Protein AF-A0A3P9LNC0-F1 (afdb_monomer_lite)

Sequence (227 aa):
KQESNKISTDDLIKLVTEYKRLDDCLTSSYVPIKPFEELSTRQPSVEVEEFVQDTIKFTQPYRVYKNQIYVYPKHLKYDSQKSFARNITVCVEFRSSDEEVAKPLKCIYGKPGGPVFTTAAFSTVLHHSQNPDFYDEVKIELPTQLHEKHHLLFSFYHITCDINAKTNAKRKEALETPVGYSWLPILKEGRMSSQEFNIPVSCNLPPGYLAIKESGNTKVSKNGVNI

pLDDT: mean 79.98, std 16.77, range [29.27, 98.19]

Radius of gyration: 26.29 Å; chains: 1; bounding box: 83×44×54 Å

Organism: Oryzias latipes (NCBI:txid8090)

Foldseek 3Di:
DDDPPDQDPVNVVVVVVVVVVDAQEAEQVRHHPDDHDPDDPDHHHYDDDDPQDPDPVRVDDPPDDWDKDKDFFFKWAAFPPPPPFFWKKKKKFKWQALAPPTAGDFFKQDDPPDDRTDGIDIFHTDGRHPMDGTGDIIMGTDDPDDDQSIKMKIWMWRADDDPPCVPPVPDPDPRTDTQWMWMGGQDDPNDGDDDKDWTATHRDSDRPNSPDDDPDDDDRRSTTIID

Structure (mmCIF, N/CA/C/O backbone):
data_AF-A0A3P9LNC0-F1
#
_entry.id   AF-A0A3P9LNC0-F1
#
loop_
_atom_site.group_PDB
_atom_site.id
_atom_site.type_symbol
_atom_site.label_atom_id
_atom_site.label_alt_id
_atom_site.label_comp_id
_atom_site.label_asym_id
_atom_site.label_entity_id
_atom_site.label_seq_id
_atom_site.pdbx_PDB_ins_code
_atom_site.Cartn_x
_atom_site.Cartn_y
_atom_site.Cartn_z
_atom_site.occupancy
_atom_site.B_iso_or_equiv
_atom_site.auth_seq_id
_atom_site.auth_comp_id
_atom_site.auth_asym_id
_atom_site.auth_atom_id
_atom_site.pdbx_PDB_model_num
ATOM 1 N N . LYS A 1 1 ? -29.881 -17.156 -6.027 1.00 35.00 1 LYS A N 1
ATOM 2 C CA . LYS A 1 1 ? -29.740 -15.681 -6.032 1.00 35.00 1 LYS A CA 1
ATOM 3 C C . LYS A 1 1 ? -30.477 -15.167 -4.809 1.00 35.00 1 LYS A C 1
ATOM 5 O O . LYS A 1 1 ? -31.694 -15.108 -4.844 1.00 35.00 1 LYS A O 1
ATOM 10 N N . GLN A 1 2 ? -29.764 -14.962 -3.707 1.00 36.44 2 GLN A N 1
ATOM 11 C CA . GLN A 1 2 ? -30.334 -14.422 -2.477 1.00 36.44 2 GLN A CA 1
ATOM 12 C C . GLN A 1 2 ? -29.941 -12.946 -2.476 1.00 36.44 2 GLN A C 1
ATOM 14 O O . GLN A 1 2 ? -28.768 -12.622 -2.299 1.00 36.44 2 GLN A O 1
ATOM 19 N N . GLU A 1 3 ? -30.879 -12.080 -2.849 1.00 36.66 3 GLU A N 1
ATOM 20 C CA . GLU A 1 3 ? -30.675 -10.635 -2.812 1.00 36.66 3 GLU A CA 1
ATOM 21 C C . GLU A 1 3 ? -30.546 -10.218 -1.349 1.00 36.66 3 GLU A C 1
ATOM 23 O O . GLU A 1 3 ? -31.458 -10.375 -0.539 1.00 36.66 3 GLU A O 1
ATOM 28 N N . SER A 1 4 ? -29.357 -9.749 -0.990 1.00 44.81 4 SER A N 1
ATOM 29 C CA . SER A 1 4 ? -29.098 -9.1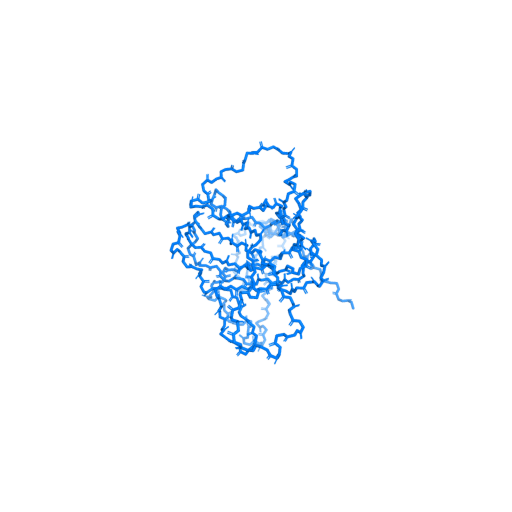32 0.297 1.00 44.81 4 SER A CA 1
ATOM 30 C C . SER A 1 4 ? -29.813 -7.785 0.332 1.00 44.81 4 SER A C 1
ATOM 32 O O . SER A 1 4 ? -29.284 -6.799 -0.183 1.00 44.81 4 SER A O 1
ATOM 34 N N . ASN A 1 5 ? -30.999 -7.752 0.940 1.00 52.62 5 ASN A N 1
ATOM 35 C CA . ASN A 1 5 ? -31.682 -6.524 1.343 1.00 52.62 5 ASN A CA 1
ATOM 36 C C . ASN A 1 5 ? -30.827 -5.803 2.396 1.00 52.62 5 ASN A C 1
ATOM 38 O O . ASN A 1 5 ? -31.021 -5.960 3.600 1.00 52.62 5 ASN A O 1
ATOM 42 N N . LYS A 1 6 ? -29.819 -5.050 1.947 1.00 59.78 6 LYS A N 1
ATOM 43 C CA . LYS A 1 6 ? -29.092 -4.110 2.798 1.00 59.78 6 LYS A CA 1
ATOM 44 C C . LYS A 1 6 ? -29.970 -2.877 2.962 1.00 59.78 6 LYS A C 1
ATOM 46 O O . LYS A 1 6 ? -30.167 -2.132 2.008 1.00 59.78 6 LYS A O 1
ATOM 51 N N . ILE A 1 7 ? -30.503 -2.699 4.164 1.00 71.44 7 ILE A N 1
ATOM 52 C CA . ILE A 1 7 ? -31.227 -1.490 4.549 1.00 71.44 7 ILE A CA 1
ATOM 53 C C . ILE A 1 7 ? -30.274 -0.285 4.443 1.00 71.44 7 ILE A C 1
ATOM 55 O O . ILE A 1 7 ? -29.111 -0.377 4.852 1.00 71.44 7 ILE A O 1
ATOM 59 N N . SER A 1 8 ? -30.720 0.815 3.830 1.00 81.62 8 SER A N 1
ATOM 60 C CA . SER A 1 8 ? -29.886 2.012 3.668 1.00 81.62 8 SER A CA 1
ATOM 61 C C . SER A 1 8 ? -29.636 2.681 5.024 1.00 81.62 8 SER A C 1
ATOM 63 O O . SER A 1 8 ? -30.447 2.574 5.944 1.00 81.62 8 SER A O 1
ATOM 65 N N . THR A 1 9 ? -28.532 3.420 5.160 1.00 76.88 9 THR A N 1
ATOM 66 C CA . THR A 1 9 ? -28.261 4.240 6.353 1.00 76.88 9 THR A CA 1
ATOM 67 C C . THR A 1 9 ? -29.378 5.255 6.603 1.00 76.88 9 THR A C 1
ATOM 69 O O . THR A 1 9 ? -29.746 5.485 7.752 1.00 76.88 9 THR A O 1
ATOM 72 N N . ASP A 1 10 ? -29.980 5.794 5.544 1.00 75.19 10 ASP A N 1
ATOM 73 C CA . ASP A 1 10 ? -31.123 6.704 5.658 1.00 75.19 10 ASP A CA 1
ATOM 74 C C . ASP A 1 10 ? -32.379 5.996 6.177 1.00 75.19 10 ASP A C 1
ATOM 76 O O . ASP A 1 10 ? -33.133 6.565 6.968 1.00 75.19 10 ASP A O 1
ATOM 80 N N . ASP A 1 11 ? -32.583 4.738 5.785 1.00 74.00 11 ASP A N 1
ATOM 81 C CA . ASP A 1 11 ? -33.698 3.923 6.268 1.00 74.00 11 ASP A CA 1
ATOM 82 C C . ASP A 1 11 ? -33.492 3.539 7.737 1.00 74.00 11 ASP A C 1
ATOM 84 O O . ASP A 1 11 ? -34.434 3.596 8.521 1.00 74.00 11 ASP A O 1
ATOM 88 N N . LEU A 1 12 ? -32.252 3.252 8.149 1.00 68.75 12 LEU A N 1
ATOM 89 C CA . LEU A 1 12 ? -31.892 3.047 9.557 1.00 68.75 12 LEU A CA 1
ATOM 90 C C . LEU A 1 12 ? -32.141 4.303 10.396 1.00 68.75 12 LEU A C 1
ATOM 92 O O . LEU A 1 12 ? -32.715 4.214 11.478 1.00 68.75 12 LEU A O 1
ATOM 96 N N . ILE A 1 13 ? -31.752 5.483 9.907 1.00 72.81 13 ILE A N 1
ATOM 97 C CA . ILE A 1 13 ? -31.984 6.750 10.613 1.00 72.81 13 ILE A CA 1
ATOM 98 C C . ILE A 1 13 ? -33.484 7.032 10.734 1.00 72.81 13 ILE A C 1
ATOM 100 O O . ILE A 1 13 ? -33.940 7.446 11.804 1.00 72.81 13 ILE A O 1
ATOM 104 N N . LYS A 1 14 ? -34.268 6.773 9.679 1.00 69.50 14 LYS A N 1
ATOM 105 C CA . LYS A 1 14 ? -35.732 6.883 9.723 1.00 69.50 14 LYS A CA 1
ATOM 106 C C . LYS A 1 14 ? -36.332 5.923 10.743 1.00 69.50 14 LYS A C 1
ATOM 108 O O . LYS A 1 14 ? -37.092 6.375 11.592 1.00 69.50 14 LYS A O 1
ATOM 113 N N . LEU A 1 15 ? -35.921 4.658 10.728 1.00 67.75 15 LEU A N 1
ATOM 114 C CA . LEU A 1 15 ? -36.426 3.624 11.630 1.00 67.75 15 LEU A CA 1
ATOM 115 C C . LEU A 1 15 ? -36.086 3.931 13.099 1.00 67.75 15 LEU A C 1
ATOM 117 O O . LEU A 1 15 ? -36.939 3.812 13.970 1.00 67.75 15 LEU A O 1
ATOM 121 N N . VAL A 1 16 ? -34.883 4.443 13.379 1.00 65.25 16 VAL A N 1
ATOM 122 C CA . VAL A 1 16 ? -34.484 4.907 14.723 1.00 65.25 16 VAL A CA 1
ATOM 123 C C . VAL A 1 16 ? -35.263 6.157 15.150 1.00 65.25 16 VAL A C 1
ATOM 125 O O . VAL A 1 16 ? -35.592 6.322 16.326 1.00 65.25 16 VAL A O 1
ATOM 128 N N . THR A 1 17 ? -35.568 7.055 14.213 1.00 63.88 17 THR A N 1
ATOM 129 C CA . THR A 1 17 ? -36.356 8.265 14.493 1.00 63.88 17 THR A CA 1
ATOM 130 C C . THR A 1 17 ? -37.826 7.925 14.751 1.00 63.88 17 THR A C 1
ATOM 132 O O . THR A 1 17 ? -38.451 8.538 15.615 1.00 63.88 17 THR A O 1
ATOM 135 N N . GLU A 1 18 ? -38.366 6.933 14.047 1.00 62.31 18 GLU A N 1
ATOM 136 C CA . GLU A 1 18 ? -39.718 6.406 14.233 1.00 62.31 18 GLU A CA 1
ATOM 137 C C . GLU A 1 18 ? -39.837 5.624 15.548 1.00 62.31 18 GLU A C 1
ATOM 139 O O . GLU A 1 18 ? -40.761 5.874 16.316 1.00 62.31 18 GLU A O 1
ATOM 144 N N . TYR A 1 19 ? -38.831 4.814 15.899 1.00 59.91 19 TYR A N 1
ATOM 145 C CA . TYR A 1 19 ? -38.744 4.130 17.196 1.00 59.91 19 TYR A CA 1
ATOM 146 C C . TYR A 1 19 ? -38.800 5.107 18.382 1.00 59.91 19 TYR A C 1
ATOM 148 O O . TYR A 1 19 ? -39.479 4.868 19.376 1.00 59.91 19 TYR A O 1
ATOM 156 N N . LYS A 1 20 ? -38.141 6.270 18.271 1.00 57.78 20 LYS A N 1
ATOM 157 C CA . LYS A 1 20 ? -38.178 7.311 19.317 1.00 57.78 20 LYS A CA 1
ATOM 158 C C . LYS A 1 20 ? -39.536 8.013 19.462 1.00 57.78 20 LYS A C 1
ATOM 160 O O . LYS A 1 20 ? -39.758 8.659 20.493 1.00 57.78 20 LYS A O 1
ATOM 165 N N . ARG A 1 21 ? -40.408 7.910 18.452 1.00 59.44 21 ARG A N 1
ATOM 166 C CA . ARG A 1 21 ? -41.751 8.514 18.398 1.00 59.44 21 ARG A CA 1
ATOM 167 C C . ARG A 1 21 ? -42.872 7.579 18.847 1.00 59.44 21 ARG A C 1
ATOM 169 O O . ARG A 1 21 ? -44.022 8.000 18.830 1.00 59.44 21 ARG A O 1
ATOM 176 N N . LEU A 1 22 ? -42.565 6.340 19.221 1.00 65.44 22 LEU A N 1
ATOM 177 C CA . LEU A 1 22 ? -43.573 5.456 19.785 1.00 65.44 22 LEU A CA 1
ATOM 178 C C . LEU A 1 22 ? -43.853 5.868 21.236 1.00 65.44 22 LEU A C 1
ATOM 180 O O . LEU A 1 22 ? -42.944 5.939 22.072 1.00 65.44 22 LEU A O 1
ATOM 184 N N . ASP A 1 23 ? -45.118 6.167 21.499 1.00 72.31 23 ASP A N 1
ATOM 185 C CA . ASP A 1 23 ? -45.665 6.355 22.837 1.00 72.31 23 ASP A CA 1
ATOM 186 C C . ASP A 1 23 ? -46.257 5.024 23.322 1.00 72.31 23 ASP A C 1
ATOM 188 O O . ASP A 1 23 ? -46.463 4.096 22.535 1.00 72.31 23 ASP A O 1
ATOM 192 N N . ASP A 1 24 ? -46.474 4.896 24.628 1.00 80.06 24 ASP A N 1
ATOM 193 C CA . ASP A 1 24 ? -47.048 3.694 25.240 1.00 80.06 24 ASP A CA 1
ATOM 194 C C . ASP A 1 24 ? -46.264 2.384 24.982 1.00 80.06 24 ASP A C 1
ATOM 196 O O . ASP A 1 24 ? -46.845 1.328 24.737 1.00 80.06 24 ASP A O 1
ATOM 200 N N . CYS A 1 25 ? -44.926 2.428 25.031 1.00 82.94 25 CYS A N 1
ATOM 201 C CA . CYS A 1 25 ? -44.067 1.251 24.830 1.00 82.94 25 CYS A CA 1
ATOM 202 C C . CYS A 1 25 ? -43.546 0.627 26.132 1.00 82.94 25 CYS A C 1
ATOM 204 O O . CYS A 1 25 ? -43.095 1.330 27.043 1.00 82.94 25 CYS A O 1
ATOM 206 N N . LEU A 1 26 ? -43.541 -0.704 26.174 1.00 86.12 26 LEU A N 1
ATOM 207 C CA . LEU A 1 26 ? -43.002 -1.537 27.249 1.00 86.12 26 LEU A CA 1
ATOM 208 C C . LEU A 1 26 ? -41.773 -2.308 26.754 1.00 86.12 26 LEU A C 1
ATOM 210 O O . LEU A 1 26 ? -41.767 -2.780 25.620 1.00 86.12 26 LEU A O 1
ATOM 214 N N . THR A 1 27 ? -40.768 -2.492 27.609 1.00 81.81 27 THR A N 1
ATOM 215 C CA . THR A 1 27 ? -39.675 -3.449 27.360 1.00 81.81 27 THR A CA 1
ATOM 216 C C . THR A 1 27 ? -40.187 -4.895 27.404 1.00 81.81 27 THR A C 1
ATOM 218 O O . THR A 1 27 ? -41.293 -5.151 27.891 1.00 81.81 27 THR A O 1
ATOM 221 N N . SER A 1 28 ? -39.363 -5.868 26.997 1.00 82.56 28 SER A N 1
ATOM 222 C CA . SER A 1 28 ? -39.661 -7.308 27.149 1.00 82.56 28 SER A CA 1
ATOM 223 C C . SER A 1 28 ? -39.905 -7.736 28.605 1.00 82.56 28 SER A C 1
ATOM 225 O O . SER A 1 28 ? -40.563 -8.739 28.871 1.00 82.56 28 SER A O 1
ATOM 227 N N . SER A 1 29 ? -39.424 -6.942 29.567 1.00 82.50 29 SER A N 1
ATOM 228 C CA . SER A 1 29 ? -39.671 -7.108 31.005 1.00 82.50 29 SER A CA 1
ATOM 229 C C . SER A 1 29 ? -40.925 -6.376 31.507 1.00 82.50 29 SER A C 1
ATOM 231 O O . SER A 1 29 ? -41.101 -6.231 32.715 1.00 82.50 29 SER A O 1
ATOM 233 N N . TYR A 1 30 ? -41.781 -5.886 30.604 1.00 83.94 30 TYR A N 1
ATOM 234 C CA . TYR A 1 30 ? -42.983 -5.096 30.900 1.00 83.94 30 TYR A CA 1
ATOM 235 C C . TYR A 1 30 ? -42.713 -3.794 31.671 1.00 83.94 30 TYR A C 1
ATOM 237 O O . TYR A 1 30 ? -43.569 -3.309 32.412 1.00 83.94 30 TYR A O 1
ATOM 245 N N . VAL A 1 31 ? -41.531 -3.198 31.490 1.00 83.50 31 VAL A N 1
ATOM 246 C CA . VAL A 1 31 ? -41.188 -1.903 32.093 1.00 83.50 31 VAL A CA 1
ATOM 247 C C . VAL A 1 31 ? -41.473 -0.785 31.086 1.00 83.50 31 VAL A C 1
ATOM 249 O O . VAL A 1 31 ? -41.002 -0.881 29.952 1.00 83.50 31 VAL A O 1
ATOM 252 N N . PRO A 1 32 ? -42.199 0.285 31.457 1.00 80.38 32 PRO A N 1
ATOM 253 C CA . PRO A 1 32 ? -42.431 1.421 30.566 1.00 80.38 32 PRO A CA 1
ATOM 254 C C . PRO A 1 32 ? -41.125 2.089 30.130 1.00 80.38 32 PRO A C 1
ATOM 256 O O . PRO A 1 32 ? -40.308 2.474 30.966 1.00 80.38 32 PRO A O 1
ATOM 259 N N . ILE A 1 33 ? -40.943 2.258 28.817 1.00 77.31 33 ILE A N 1
ATOM 260 C CA . ILE A 1 33 ? -39.780 2.965 28.250 1.00 77.31 33 ILE A CA 1
ATOM 261 C C . ILE A 1 33 ? -39.875 4.473 28.539 1.00 77.31 33 ILE A C 1
ATOM 263 O O . ILE A 1 33 ? -38.863 5.143 28.752 1.00 77.31 33 ILE A O 1
ATOM 267 N N . LYS A 1 34 ? -41.099 5.007 28.580 1.00 80.12 34 LYS A N 1
ATOM 268 C CA . LYS A 1 34 ? -41.433 6.356 29.048 1.00 80.12 34 LYS A CA 1
ATOM 269 C C . LYS A 1 34 ? -42.668 6.264 29.955 1.00 80.12 34 LYS A C 1
ATOM 271 O O . LYS A 1 34 ? -43.477 5.358 29.749 1.00 80.12 34 LYS A O 1
ATOM 276 N N . PRO A 1 35 ? -42.837 7.171 30.933 1.00 79.25 35 PRO A N 1
ATOM 277 C CA . PRO A 1 35 ? -44.085 7.269 31.687 1.00 79.25 35 PRO A CA 1
ATOM 278 C C . PRO A 1 35 ? -45.274 7.454 30.736 1.00 79.25 35 PRO A C 1
ATOM 280 O O . PRO A 1 35 ? -45.189 8.267 29.817 1.00 79.25 35 PRO A O 1
ATOM 283 N N . PHE A 1 36 ? -46.354 6.699 30.944 1.00 76.62 36 PHE A N 1
ATOM 284 C CA . PHE A 1 36 ? -47.574 6.839 30.149 1.00 76.62 36 PHE A CA 1
ATOM 285 C C . PHE A 1 36 ? -48.325 8.108 30.541 1.00 76.62 36 PHE A C 1
ATOM 287 O O . PHE A 1 36 ? -48.380 8.465 31.720 1.00 76.62 36 PHE A O 1
ATOM 294 N N . GLU A 1 37 ? -48.920 8.779 29.560 1.00 74.75 37 GLU A N 1
ATOM 295 C CA . GLU A 1 37 ? -49.875 9.846 29.845 1.00 74.75 37 GLU A CA 1
ATOM 296 C C . GLU A 1 37 ? -51.178 9.216 30.362 1.00 74.75 37 GLU A C 1
ATOM 298 O O . GLU A 1 37 ? -51.652 8.222 29.814 1.00 74.75 37 GLU A O 1
ATOM 303 N N . GLU A 1 38 ? -51.777 9.788 31.414 1.00 63.19 38 GLU A N 1
ATOM 304 C CA . GLU A 1 38 ? -52.939 9.230 32.143 1.00 63.19 38 GLU A CA 1
ATOM 305 C C . GLU A 1 38 ? -54.195 8.977 31.276 1.00 63.19 38 GLU A C 1
ATOM 307 O O . GLU A 1 38 ? -55.165 8.385 31.747 1.00 63.19 38 GLU A O 1
ATOM 312 N N . LEU A 1 39 ? -54.192 9.411 30.011 1.00 59.50 39 LEU A N 1
ATOM 313 C CA . LEU A 1 39 ? -55.318 9.359 29.075 1.00 59.50 39 LEU A CA 1
ATOM 314 C C . LEU A 1 39 ? -55.017 8.577 27.784 1.00 59.50 39 LEU A C 1
ATOM 316 O O . LEU A 1 39 ? -55.685 8.797 26.767 1.00 59.50 39 LEU A O 1
ATOM 320 N N . SER A 1 40 ? -54.040 7.664 27.776 1.00 60.47 40 SER A N 1
ATOM 321 C CA . SER A 1 40 ? -53.811 6.848 26.582 1.00 60.47 40 SER A CA 1
ATOM 322 C C . SER A 1 40 ? -54.985 5.890 26.324 1.00 60.47 40 SER A C 1
ATOM 324 O O . SER A 1 40 ? -55.336 5.016 27.110 1.00 60.47 40 SER A O 1
ATOM 326 N N . THR A 1 41 ? -55.649 6.077 25.180 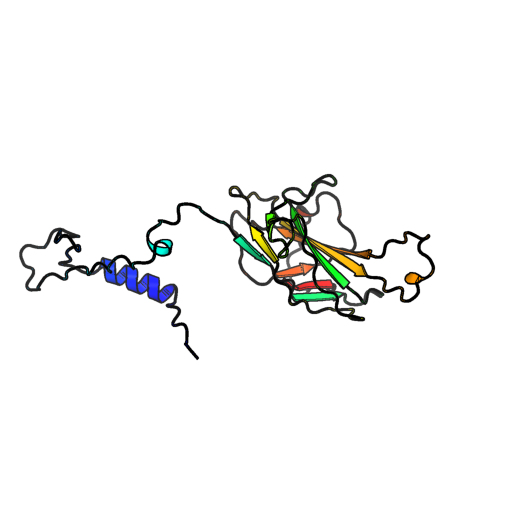1.00 62.06 41 THR A N 1
ATOM 327 C CA . THR A 1 41 ? -56.753 5.220 24.696 1.00 62.06 41 THR A CA 1
ATOM 328 C C . THR A 1 41 ? -56.250 3.997 23.923 1.00 62.06 41 THR A C 1
ATOM 330 O O . THR A 1 41 ? -57.045 3.221 23.389 1.00 62.06 41 THR A O 1
ATOM 333 N N . ARG A 1 42 ? -54.926 3.831 23.821 1.00 68.56 42 ARG A N 1
ATOM 334 C CA . ARG A 1 42 ? -54.256 2.817 23.003 1.00 68.56 42 ARG A CA 1
ATOM 335 C C . ARG A 1 42 ? -53.673 1.721 23.889 1.00 68.56 42 ARG A C 1
ATOM 337 O O . ARG A 1 42 ? -53.190 1.989 24.981 1.00 68.56 42 ARG A O 1
ATOM 344 N N . GLN A 1 43 ? -53.719 0.477 23.412 1.00 75.94 43 GLN A N 1
ATOM 345 C CA . GLN A 1 43 ? -53.028 -0.620 24.089 1.00 75.94 43 GLN A CA 1
ATOM 346 C C . GLN A 1 43 ? -51.510 -0.440 23.944 1.00 75.94 43 GLN A C 1
ATOM 348 O O . GLN A 1 43 ? -51.059 -0.098 22.845 1.00 75.94 43 GLN A O 1
ATOM 353 N N . PRO A 1 44 ? -50.731 -0.671 25.015 1.00 78.69 44 PRO A N 1
ATOM 354 C CA . PRO A 1 44 ? -49.294 -0.483 24.967 1.00 78.69 44 PRO A CA 1
ATOM 355 C C . PRO A 1 44 ? -48.641 -1.493 24.024 1.00 78.69 44 PRO A C 1
ATOM 357 O O . PRO A 1 44 ? -49.022 -2.665 23.972 1.00 78.69 44 PRO A O 1
ATOM 360 N N . SER A 1 45 ? -47.634 -1.036 23.287 1.00 83.38 45 SER A N 1
ATOM 361 C CA . SER A 1 45 ? -46.817 -1.901 22.437 1.00 83.38 45 SER A CA 1
ATOM 362 C C . SER A 1 45 ? -45.708 -2.530 23.275 1.00 83.38 45 SER A C 1
ATOM 364 O O . SER A 1 45 ? -44.968 -1.824 23.956 1.00 83.38 45 SER A O 1
ATOM 366 N N . VAL A 1 46 ? -45.594 -3.857 23.246 1.00 83.38 46 VAL A N 1
ATOM 367 C CA . VAL A 1 46 ? -44.540 -4.585 23.967 1.00 83.38 46 VAL A CA 1
ATOM 368 C C . VAL A 1 46 ? -43.397 -4.876 23.008 1.00 83.38 46 VAL A C 1
ATOM 370 O O . VAL A 1 46 ? -43.606 -5.460 21.944 1.00 83.38 46 VAL A O 1
ATOM 373 N N . GLU A 1 47 ? -42.193 -4.466 23.388 1.00 81.38 47 GLU A N 1
ATOM 374 C CA . GLU A 1 47 ? -40.966 -4.833 22.699 1.00 81.38 47 GLU A CA 1
ATOM 375 C C . GLU A 1 47 ? -40.807 -6.358 22.705 1.00 81.38 47 GLU A C 1
ATOM 377 O O . GLU A 1 47 ? -40.844 -7.008 23.753 1.00 81.38 47 GLU A O 1
ATOM 382 N N . VAL A 1 48 ? -40.634 -6.934 21.517 1.00 80.50 48 VAL A N 1
ATOM 383 C CA . VAL A 1 48 ? -40.342 -8.358 21.356 1.00 80.50 48 VAL A CA 1
ATOM 384 C C . VAL A 1 48 ? -38.829 -8.526 21.368 1.00 80.50 48 VAL A C 1
ATOM 386 O O . VAL A 1 48 ? -38.147 -8.093 20.442 1.00 80.50 48 VAL A O 1
ATOM 389 N N . GLU A 1 49 ? -38.309 -9.163 22.412 1.00 75.81 49 GLU A N 1
ATOM 390 C CA . GLU A 1 49 ? -36.903 -9.556 22.475 1.00 75.81 49 GLU A CA 1
ATOM 391 C C . GLU A 1 49 ? -36.685 -10.813 21.626 1.00 75.81 49 GLU A C 1
ATOM 393 O O . GLU A 1 49 ? -37.392 -11.814 21.770 1.00 75.81 49 GLU A O 1
ATOM 398 N N . GLU A 1 50 ? -35.726 -10.759 20.702 1.00 70.50 50 GLU A N 1
ATOM 399 C CA . GLU A 1 50 ? -35.354 -11.922 19.901 1.00 70.50 50 GLU A CA 1
ATOM 400 C C . GLU A 1 50 ? -34.646 -12.944 20.801 1.00 70.50 50 GLU A C 1
ATOM 402 O O . GLU A 1 50 ? -33.721 -12.601 21.541 1.00 70.50 50 GLU A O 1
ATOM 407 N N . PHE A 1 51 ? -35.071 -14.210 20.750 1.00 66.94 51 PHE A N 1
ATOM 408 C CA . PHE A 1 51 ? -34.404 -15.271 21.501 1.00 66.94 51 PHE A CA 1
ATOM 409 C C . PHE A 1 51 ? -32.923 -15.337 21.124 1.00 66.94 51 PHE A C 1
ATOM 411 O O . PHE A 1 51 ? -32.555 -15.275 19.949 1.00 66.94 51 PHE A O 1
ATOM 418 N N . VAL A 1 52 ? -32.072 -15.517 22.133 1.00 60.19 52 VAL A N 1
ATOM 419 C CA . VAL A 1 52 ? -30.641 -15.724 21.932 1.00 60.19 52 VAL A CA 1
ATOM 420 C C . VAL A 1 52 ? -30.454 -16.939 21.019 1.00 60.19 52 VAL A C 1
ATOM 422 O O . VAL A 1 52 ? -30.774 -18.060 21.402 1.00 60.19 52 VAL A O 1
ATOM 425 N N . GLN A 1 53 ? -29.961 -16.720 19.797 1.00 63.25 53 GLN A N 1
ATOM 426 C CA . GLN A 1 53 ? -29.693 -17.807 18.856 1.00 63.25 53 GLN A CA 1
ATOM 427 C C . GLN A 1 53 ? -28.692 -18.791 19.489 1.00 63.25 53 GLN A C 1
ATOM 429 O O . GLN A 1 53 ? -27.624 -18.371 19.937 1.00 63.25 53 GLN A O 1
ATOM 434 N N . ASP A 1 54 ? -28.994 -20.096 19.467 1.00 58.78 54 ASP A N 1
ATOM 435 C CA . ASP A 1 54 ? -28.254 -21.184 20.153 1.00 58.78 54 ASP A CA 1
ATOM 436 C C . ASP A 1 54 ? -26.774 -21.351 19.744 1.00 58.78 54 ASP A C 1
ATOM 438 O O . ASP A 1 54 ? -26.074 -22.259 20.200 1.00 58.78 54 ASP A O 1
ATOM 442 N N . THR A 1 55 ? -26.245 -20.495 18.868 1.00 61.06 55 THR A N 1
ATOM 443 C CA . THR A 1 55 ? -24.842 -20.568 18.467 1.00 61.06 55 THR A CA 1
ATOM 444 C C . THR A 1 55 ? -23.979 -19.642 19.319 1.00 61.06 55 THR A C 1
ATOM 446 O O . THR A 1 55 ? -24.069 -18.423 19.213 1.00 61.06 55 THR A O 1
ATOM 449 N N . ILE A 1 56 ? -23.034 -20.226 20.064 1.00 58.44 56 ILE A N 1
ATOM 450 C CA . ILE A 1 56 ? -22.064 -19.545 20.953 1.00 58.44 56 ILE A CA 1
ATOM 451 C C . ILE A 1 56 ? -21.346 -18.349 20.283 1.00 58.44 56 ILE A C 1
ATOM 453 O O . ILE A 1 56 ? -20.966 -17.383 20.940 1.00 58.44 56 ILE A O 1
ATOM 457 N N . LYS A 1 57 ? -21.180 -18.378 18.954 1.00 58.41 57 LYS A N 1
ATOM 458 C CA . LYS A 1 57 ? -20.565 -17.291 18.170 1.00 58.41 57 LYS A CA 1
ATOM 459 C C . LYS A 1 57 ? -21.362 -15.976 18.172 1.00 58.41 57 LYS A C 1
ATOM 461 O O . LYS A 1 57 ? -20.781 -14.938 17.881 1.00 58.41 57 LYS A O 1
ATOM 466 N N . PHE A 1 58 ? -22.657 -16.022 18.482 1.00 54.62 58 PHE A N 1
ATOM 467 C CA . PHE A 1 58 ? -23.545 -14.857 18.543 1.00 54.62 58 PHE A CA 1
ATOM 468 C C . PHE A 1 58 ? -23.862 -14.416 19.980 1.00 54.62 58 PHE A C 1
ATOM 470 O O . PHE A 1 58 ? -24.439 -13.354 20.174 1.00 54.62 58 PHE A O 1
ATOM 477 N N . THR A 1 59 ? -23.455 -15.196 20.989 1.00 56.22 59 THR A N 1
ATOM 478 C CA . THR A 1 59 ? -23.719 -14.915 22.413 1.00 56.22 59 THR A CA 1
ATOM 479 C C . THR A 1 59 ? -22.549 -14.244 23.131 1.00 56.22 59 THR A C 1
ATOM 481 O O . THR A 1 59 ? -22.663 -13.865 24.297 1.00 56.22 59 THR A O 1
ATOM 484 N N . GLN A 1 60 ? -21.418 -14.052 22.446 1.00 59.56 60 GLN A N 1
ATOM 485 C CA . GLN A 1 60 ? -20.314 -13.250 22.961 1.00 59.56 60 GLN A CA 1
ATOM 486 C C . GLN A 1 60 ? -20.421 -11.817 22.433 1.00 59.56 60 GLN A C 1
ATOM 488 O O . GLN A 1 60 ? -20.351 -11.624 21.218 1.00 59.56 60 GLN A O 1
ATOM 493 N N . PRO A 1 61 ? -20.526 -10.792 23.302 1.00 60.50 61 PRO A N 1
ATOM 494 C CA . PRO A 1 61 ? -20.370 -9.421 22.842 1.00 60.50 61 PRO A CA 1
ATOM 495 C C . PRO A 1 61 ? -19.001 -9.295 22.167 1.00 60.50 61 PRO A C 1
ATOM 497 O O . PRO A 1 61 ? -18.007 -9.818 22.681 1.00 60.50 61 PRO A O 1
ATOM 500 N N . TYR A 1 62 ? -18.931 -8.610 21.023 1.00 58.44 62 TYR A N 1
ATOM 501 C CA . TYR A 1 62 ? -17.659 -8.287 20.378 1.00 58.44 62 TYR A CA 1
ATOM 502 C C . TYR A 1 62 ? -16.837 -7.389 21.318 1.00 58.44 62 TYR A C 1
ATOM 504 O O . TYR A 1 62 ? -16.942 -6.169 21.293 1.00 58.44 62 TYR A O 1
ATOM 512 N N . ARG A 1 63 ? -16.025 -7.997 22.191 1.00 64.06 63 ARG A N 1
ATOM 513 C CA . ARG A 1 63 ? -15.193 -7.294 23.188 1.00 64.06 63 ARG A CA 1
ATOM 514 C C . ARG A 1 63 ? -13.902 -6.727 22.604 1.00 64.06 63 ARG A C 1
ATOM 516 O O . ARG A 1 63 ? -13.149 -6.067 23.312 1.00 64.06 63 ARG A O 1
ATOM 523 N N . VAL A 1 64 ? -13.622 -7.017 21.336 1.00 67.06 64 VAL A N 1
ATOM 524 C CA . VAL A 1 64 ? -12.373 -6.653 20.670 1.00 67.06 64 VAL A CA 1
ATOM 525 C C . VAL A 1 64 ? -12.699 -5.769 19.479 1.00 67.06 64 VAL A C 1
ATOM 527 O O . VAL A 1 64 ? -13.263 -6.227 18.487 1.00 67.06 64 VAL A O 1
ATOM 530 N N . TYR A 1 65 ? -12.328 -4.497 19.584 1.00 74.00 65 TYR A N 1
ATOM 531 C CA . TYR A 1 65 ? -12.351 -3.575 18.459 1.00 74.00 65 TYR A CA 1
ATOM 532 C C . TYR A 1 65 ? -11.238 -3.944 17.471 1.00 74.00 65 TYR A C 1
ATOM 534 O O . TYR A 1 65 ? -10.083 -4.101 17.866 1.00 74.00 65 TYR A O 1
ATOM 542 N N . LYS A 1 66 ? -11.583 -4.073 16.187 1.00 82.06 66 LYS A N 1
ATOM 543 C CA . LYS A 1 66 ? -10.622 -4.267 15.096 1.00 82.06 66 LYS A CA 1
ATOM 544 C C . LYS A 1 66 ? -10.817 -3.170 14.062 1.00 82.06 66 LYS A C 1
ATOM 546 O O . LYS A 1 66 ? -11.826 -3.162 13.362 1.00 82.06 66 LYS A O 1
ATOM 551 N N . ASN A 1 67 ? -9.849 -2.264 13.964 1.00 89.06 67 ASN A N 1
ATOM 552 C CA . ASN A 1 67 ? -9.816 -1.274 12.897 1.00 89.06 67 ASN A CA 1
ATOM 553 C C . ASN A 1 67 ? -9.114 -1.887 11.687 1.00 89.06 67 ASN A C 1
ATOM 555 O O . ASN A 1 67 ? -7.936 -2.223 11.772 1.00 89.06 67 ASN A O 1
ATOM 559 N N . GLN A 1 68 ? -9.829 -2.094 10.587 1.00 93.75 68 GLN A N 1
ATOM 560 C CA . GLN A 1 68 ? -9.279 -2.750 9.404 1.00 93.75 68 GLN A CA 1
ATOM 561 C C . GLN A 1 68 ? -9.653 -1.973 8.154 1.00 93.75 68 GLN A C 1
ATOM 563 O O . GLN A 1 68 ? -10.781 -1.499 8.029 1.00 93.75 68 GLN A O 1
ATOM 568 N N . ILE A 1 69 ? -8.711 -1.892 7.220 1.00 95.25 69 ILE A N 1
ATOM 569 C CA . ILE A 1 69 ? -8.937 -1.329 5.892 1.00 95.25 69 ILE A CA 1
ATOM 570 C C . ILE A 1 69 ? -8.613 -2.362 4.822 1.00 95.25 69 ILE A C 1
ATOM 572 O O . ILE A 1 69 ? -7.815 -3.281 5.031 1.00 95.25 69 ILE A O 1
ATOM 576 N N . TYR A 1 70 ? -9.242 -2.177 3.670 1.00 96.50 70 TYR A N 1
ATOM 577 C CA . TYR A 1 70 ? -9.006 -2.952 2.464 1.00 96.50 70 TYR A CA 1
ATOM 578 C C . TYR A 1 70 ? -8.506 -1.988 1.395 1.00 96.50 70 TYR A C 1
ATOM 580 O O . TYR A 1 70 ? -9.142 -0.967 1.136 1.00 96.50 70 TYR A O 1
ATOM 588 N N . VAL A 1 71 ? -7.344 -2.290 0.828 1.00 97.44 71 VAL A N 1
ATOM 589 C CA . VAL A 1 71 ? -6.685 -1.477 -0.195 1.00 97.44 71 VAL A CA 1
ATOM 590 C C . VAL A 1 71 ? -6.668 -2.274 -1.487 1.00 97.44 71 VAL A C 1
ATOM 592 O O . VAL A 1 71 ? -6.247 -3.431 -1.491 1.00 97.44 71 VAL A O 1
ATOM 595 N N . TYR A 1 72 ? -7.105 -1.649 -2.576 1.00 97.38 72 TYR A N 1
ATOM 596 C CA . TYR A 1 72 ? -7.212 -2.292 -3.878 1.00 97.38 72 TYR A CA 1
ATOM 597 C C . TYR A 1 72 ? -6.474 -1.464 -4.922 1.00 97.38 72 TYR A C 1
ATOM 599 O O . TYR A 1 72 ? -7.096 -0.623 -5.559 1.00 97.38 72 TYR A O 1
ATOM 607 N N . PRO A 1 73 ? -5.174 -1.693 -5.162 1.00 95.06 73 PRO A N 1
ATOM 608 C CA . PRO A 1 73 ? -4.552 -1.144 -6.357 1.00 95.06 73 PRO A CA 1
ATOM 609 C C . PRO A 1 73 ? -5.396 -1.533 -7.580 1.00 95.06 73 PRO A C 1
ATOM 611 O O . PRO A 1 73 ? -5.793 -2.691 -7.701 1.00 95.06 73 PRO A O 1
ATOM 614 N N . LYS A 1 74 ? -5.730 -0.567 -8.440 1.00 94.25 74 LYS A N 1
ATOM 615 C CA . LYS A 1 74 ? -6.616 -0.758 -9.598 1.00 94.25 74 LYS A CA 1
ATOM 616 C C . LYS A 1 74 ? -5.869 -0.646 -10.907 1.00 94.25 74 LYS A C 1
ATOM 618 O O . LYS A 1 74 ? -5.805 -1.614 -11.644 1.00 94.25 74 LYS A O 1
ATOM 623 N N . HIS A 1 75 ? -5.297 0.517 -11.194 1.00 93.69 75 HIS A N 1
ATOM 624 C CA . HIS A 1 75 ? -4.697 0.796 -12.495 1.00 93.69 75 HIS A CA 1
ATOM 625 C C . HIS A 1 75 ? -3.463 1.666 -12.330 1.00 93.69 75 HIS A C 1
ATOM 627 O O . HIS A 1 75 ? -3.538 2.722 -11.705 1.00 93.69 75 HIS A O 1
ATOM 633 N N . LEU A 1 76 ? -2.337 1.252 -12.904 1.00 92.94 76 LEU A N 1
ATOM 634 C CA . LEU A 1 76 ? -1.125 2.065 -12.974 1.00 92.94 76 LEU A CA 1
ATOM 635 C C . LEU A 1 76 ? -0.929 2.569 -14.397 1.00 92.94 76 LEU A C 1
ATOM 637 O O . LEU A 1 76 ? -0.955 1.787 -15.342 1.00 92.94 76 LEU A O 1
ATOM 641 N N . LYS A 1 77 ? -0.650 3.865 -14.535 1.00 89.56 77 LYS A N 1
ATOM 642 C CA . LYS A 1 77 ? -0.374 4.496 -15.821 1.00 89.56 77 LYS A CA 1
ATOM 643 C C . LYS A 1 77 ? 0.896 5.339 -15.774 1.00 89.56 77 LYS A C 1
ATOM 645 O O . LYS A 1 77 ? 1.040 6.190 -14.896 1.00 89.56 77 LYS A O 1
ATOM 650 N N . TYR A 1 78 ? 1.766 5.166 -16.769 1.00 83.12 78 TYR A N 1
ATOM 651 C CA . TYR A 1 78 ? 2.889 6.064 -17.058 1.00 83.12 78 TYR A CA 1
ATOM 652 C C . TYR A 1 78 ? 2.663 6.751 -18.422 1.00 83.12 78 TYR A C 1
ATOM 654 O O . TYR A 1 78 ? 2.914 6.149 -19.463 1.00 83.12 78 TYR A O 1
ATOM 662 N N . ASP A 1 79 ? 2.190 8.002 -18.475 1.00 69.25 79 ASP A N 1
ATOM 663 C CA . ASP A 1 79 ? 2.147 8.758 -19.733 1.00 69.25 79 ASP A CA 1
ATOM 664 C C . ASP A 1 79 ? 3.542 9.199 -20.189 1.00 69.25 79 ASP A C 1
ATOM 666 O O . ASP A 1 79 ? 4.284 9.884 -19.484 1.00 69.25 79 ASP A O 1
ATOM 670 N N . SER A 1 80 ? 3.815 8.945 -21.472 1.00 56.72 80 SER A N 1
ATOM 671 C CA . SER A 1 80 ? 4.797 9.630 -22.336 1.00 56.72 80 SER A CA 1
ATOM 672 C C . SER A 1 80 ? 6.274 9.60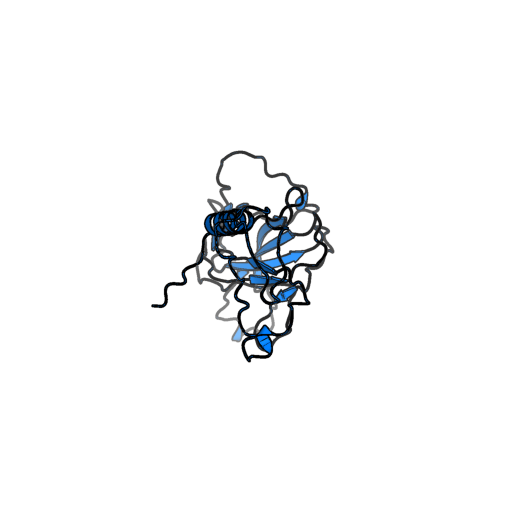7 -21.919 1.00 56.72 80 SER A C 1
ATOM 674 O O . SER A 1 80 ? 7.130 9.964 -22.730 1.00 56.72 80 SER A O 1
ATOM 676 N N . GLN A 1 81 ? 6.621 9.173 -20.709 1.00 57.28 81 GLN A N 1
ATOM 677 C CA . GLN A 1 81 ? 7.983 8.762 -20.408 1.00 57.28 81 GLN A CA 1
ATOM 678 C C . GLN A 1 81 ? 8.236 7.438 -21.123 1.00 57.28 81 GLN A C 1
ATOM 680 O O . GLN A 1 81 ? 7.401 6.537 -21.087 1.00 57.28 81 GLN A O 1
ATOM 685 N N . LYS A 1 82 ? 9.394 7.300 -21.775 1.00 54.16 82 LYS A N 1
ATOM 686 C CA . LYS A 1 82 ? 9.880 6.009 -22.280 1.00 54.16 82 LYS A CA 1
ATOM 687 C C . LYS A 1 82 ? 10.217 5.099 -21.088 1.00 54.16 82 LYS A C 1
ATOM 689 O O . LYS A 1 82 ? 11.379 4.799 -20.846 1.00 54.16 82 LYS A O 1
ATOM 694 N N . SER A 1 83 ? 9.214 4.707 -20.307 1.00 62.47 83 SER A N 1
ATOM 695 C CA . SER A 1 83 ? 9.353 3.679 -19.289 1.00 62.47 83 SER A CA 1
ATOM 696 C C . SER A 1 83 ? 9.379 2.336 -20.007 1.00 62.47 83 SER A C 1
ATOM 698 O O . SER A 1 83 ? 8.411 1.914 -20.647 1.00 62.47 83 SER A O 1
ATOM 700 N N . PHE A 1 84 ? 10.533 1.675 -19.960 1.00 68.38 84 PHE A N 1
ATOM 701 C CA . PHE A 1 84 ? 10.715 0.342 -20.531 1.00 68.38 84 PHE A CA 1
ATOM 702 C C . PHE A 1 84 ? 10.123 -0.761 -19.642 1.00 68.38 84 PHE A C 1
ATOM 704 O O . PHE A 1 84 ? 10.188 -1.926 -20.019 1.00 68.38 84 PHE A O 1
ATOM 711 N N . ALA A 1 85 ? 9.544 -0.416 -18.488 1.00 80.38 85 ALA A N 1
ATOM 712 C CA . ALA A 1 85 ? 8.988 -1.382 -17.554 1.00 80.38 85 ALA A CA 1
ATOM 713 C C . ALA A 1 85 ? 7.709 -2.014 -18.114 1.00 80.38 85 ALA A C 1
ATOM 715 O O . ALA A 1 85 ? 6.755 -1.302 -18.416 1.00 80.38 85 ALA A O 1
ATOM 716 N N . ARG A 1 86 ? 7.690 -3.344 -18.268 1.00 85.31 86 ARG A N 1
ATOM 717 C CA . ARG A 1 86 ? 6.526 -4.081 -18.806 1.00 85.31 86 ARG A CA 1
ATOM 718 C C . ARG A 1 86 ? 6.068 -5.255 -17.939 1.00 85.31 86 ARG A C 1
ATOM 720 O O . ARG A 1 86 ? 5.139 -5.950 -18.296 1.00 85.31 86 ARG A O 1
ATOM 727 N N . ASN A 1 87 ? 6.720 -5.512 -16.819 1.00 90.44 87 ASN A N 1
ATOM 728 C CA . ASN A 1 87 ? 6.357 -6.571 -15.881 1.00 90.44 87 ASN A CA 1
ATOM 729 C C . ASN A 1 87 ? 6.321 -5.941 -14.496 1.00 90.44 87 ASN A C 1
ATOM 731 O O . ASN A 1 87 ? 7.301 -6.015 -13.760 1.00 90.44 87 ASN A O 1
ATOM 735 N N . ILE A 1 88 ? 5.260 -5.203 -14.191 1.00 92.44 88 ILE A N 1
ATOM 736 C CA . ILE A 1 88 ? 5.239 -4.359 -12.998 1.00 92.44 88 ILE A CA 1
ATOM 737 C C . ILE A 1 88 ? 4.486 -5.066 -11.871 1.00 92.44 88 ILE A C 1
ATOM 739 O O . ILE A 1 88 ? 3.388 -5.579 -12.081 1.00 92.44 88 ILE A O 1
ATOM 743 N N . THR A 1 89 ? 5.079 -5.076 -10.678 1.00 95.06 89 THR A N 1
ATOM 744 C CA . THR A 1 89 ? 4.395 -5.388 -9.414 1.00 95.06 89 THR A CA 1
ATOM 745 C C . THR A 1 89 ? 4.301 -4.125 -8.565 1.00 95.06 89 THR A C 1
ATOM 747 O O . THR A 1 89 ? 5.184 -3.262 -8.631 1.00 95.06 89 THR A O 1
ATOM 750 N N . VAL A 1 90 ? 3.244 -4.020 -7.761 1.00 96.31 90 VAL A N 1
ATOM 751 C CA . VAL A 1 90 ? 3.150 -3.032 -6.686 1.00 96.31 90 VAL A CA 1
ATOM 752 C C . VAL A 1 90 ? 3.388 -3.706 -5.339 1.00 96.31 90 VAL A C 1
ATOM 754 O O . VAL A 1 90 ? 2.740 -4.691 -4.990 1.00 96.31 90 VAL A O 1
ATOM 757 N N . CYS A 1 91 ? 4.323 -3.148 -4.578 1.00 97.31 91 CYS A N 1
ATOM 758 C CA . CYS A 1 91 ? 4.527 -3.434 -3.168 1.00 97.31 91 CYS A CA 1
ATOM 759 C C . CYS A 1 91 ? 3.745 -2.409 -2.343 1.00 97.31 91 CYS A C 1
ATOM 761 O O . CYS A 1 91 ? 3.984 -1.207 -2.466 1.00 97.31 91 CYS A O 1
ATOM 763 N N . VAL A 1 92 ? 2.814 -2.887 -1.525 1.00 98.19 92 VAL A N 1
ATOM 764 C CA . VAL A 1 92 ? 2.016 -2.090 -0.594 1.00 98.19 92 VAL A CA 1
ATOM 765 C C . VAL A 1 92 ? 2.587 -2.262 0.805 1.00 98.19 92 VAL A C 1
ATOM 767 O O . VAL A 1 92 ? 2.645 -3.377 1.327 1.00 98.19 92 VAL A O 1
ATOM 770 N N . GLU A 1 93 ? 2.966 -1.152 1.424 1.00 98.12 93 GLU A N 1
ATOM 771 C CA . GLU A 1 93 ? 3.449 -1.084 2.798 1.00 98.12 93 GLU A CA 1
ATOM 772 C C . GLU A 1 93 ? 2.599 -0.109 3.613 1.00 98.12 93 GLU A C 1
ATOM 774 O O . GLU A 1 93 ? 2.106 0.892 3.094 1.00 98.12 93 GLU A O 1
ATOM 779 N N . PHE A 1 94 ? 2.477 -0.362 4.916 1.00 97.94 94 PHE A N 1
ATOM 780 C CA . PHE A 1 94 ? 1.909 0.596 5.861 1.00 97.94 94 PHE A CA 1
ATOM 781 C C . PHE A 1 94 ? 3.013 1.125 6.775 1.00 97.94 94 PHE A C 1
ATOM 783 O O . PHE A 1 94 ? 3.737 0.340 7.390 1.00 97.94 94 PHE A O 1
ATOM 790 N N . ARG A 1 95 ? 3.174 2.447 6.863 1.00 97.38 95 ARG A N 1
ATOM 791 C CA . ARG A 1 95 ? 4.265 3.096 7.609 1.00 97.38 95 ARG A CA 1
ATOM 792 C C . ARG A 1 95 ? 3.726 4.140 8.581 1.00 97.38 95 ARG A C 1
ATOM 794 O O . ARG A 1 95 ? 2.679 4.740 8.349 1.00 97.38 95 ARG A O 1
ATOM 801 N N . SER A 1 96 ? 4.462 4.365 9.669 1.00 96.19 96 SER A N 1
ATOM 802 C CA . SER A 1 96 ? 4.176 5.400 10.676 1.00 96.19 96 SER A CA 1
ATOM 803 C C . SER A 1 96 ? 5.076 6.640 10.564 1.00 96.19 96 SER A C 1
ATOM 805 O O . SER A 1 96 ? 4.845 7.622 11.264 1.00 96.19 96 SER A O 1
ATOM 807 N N . SER A 1 97 ? 6.102 6.619 9.709 1.00 95.44 97 SER A N 1
ATOM 808 C CA . SER A 1 97 ? 7.003 7.752 9.461 1.00 95.44 97 SER A CA 1
ATOM 809 C C . SER A 1 97 ? 7.571 7.682 8.040 1.00 95.44 97 SER A C 1
ATOM 811 O O . SER A 1 97 ? 7.674 6.598 7.463 1.00 95.44 97 SER A O 1
ATOM 813 N N . ASP A 1 98 ? 7.923 8.840 7.489 1.00 94.69 98 ASP A N 1
ATOM 814 C CA . ASP A 1 98 ? 8.564 9.051 6.187 1.00 94.69 98 ASP A CA 1
ATOM 815 C C . ASP A 1 98 ? 10.075 9.328 6.291 1.00 94.69 98 ASP A C 1
ATOM 817 O O . ASP A 1 98 ? 10.720 9.730 5.322 1.00 94.69 98 ASP A O 1
ATOM 821 N N . GLU A 1 99 ? 10.653 9.090 7.467 1.00 92.69 99 GLU A N 1
ATOM 822 C CA . GLU A 1 99 ? 12.100 9.079 7.669 1.00 92.69 99 GLU A CA 1
ATOM 823 C C . GLU A 1 99 ? 12.764 7.940 6.878 1.00 92.69 99 GLU A C 1
ATOM 825 O O . GLU A 1 99 ? 12.208 6.853 6.730 1.00 92.69 99 GLU A O 1
ATOM 830 N N . GLU A 1 100 ? 13.993 8.158 6.408 1.00 84.44 100 GLU A N 1
ATOM 831 C CA . GLU A 1 100 ? 14.724 7.200 5.562 1.00 84.44 100 GLU A CA 1
ATOM 832 C C . GLU A 1 100 ? 14.917 5.827 6.233 1.00 84.44 100 GLU A C 1
ATOM 834 O O . GLU A 1 100 ? 14.853 4.783 5.587 1.00 84.44 100 GLU A O 1
ATOM 839 N N . VAL A 1 101 ? 15.091 5.823 7.556 1.00 87.88 101 VAL A N 1
ATOM 840 C CA . VAL A 1 101 ? 15.269 4.609 8.366 1.00 87.88 101 VAL A CA 1
ATOM 841 C C . VAL A 1 101 ? 13.949 3.993 8.840 1.00 87.88 101 VAL A C 1
ATOM 843 O O . VAL A 1 101 ? 13.962 2.955 9.511 1.00 87.88 101 VAL A O 1
ATOM 846 N N . ALA A 1 102 ? 12.809 4.618 8.528 1.00 91.06 102 ALA A N 1
ATOM 847 C CA . ALA A 1 102 ? 11.506 4.145 8.964 1.00 91.06 102 ALA A CA 1
ATOM 848 C C . ALA A 1 102 ? 11.190 2.787 8.333 1.00 91.06 102 ALA A C 1
ATOM 850 O O . ALA A 1 102 ? 11.273 2.594 7.117 1.00 91.06 102 ALA A O 1
ATOM 851 N N . LYS A 1 103 ? 10.794 1.836 9.180 1.00 94.25 103 LYS A N 1
ATOM 852 C CA . LYS A 1 103 ? 10.414 0.490 8.751 1.00 94.25 103 LYS A CA 1
ATOM 853 C C . LYS A 1 103 ? 8.896 0.378 8.598 1.00 94.25 103 LYS A C 1
ATOM 855 O O . LYS A 1 103 ? 8.163 0.989 9.378 1.00 94.25 103 LYS A O 1
ATOM 860 N N . PRO A 1 104 ? 8.419 -0.434 7.644 1.00 97.12 104 PRO A N 1
ATOM 861 C CA . PRO A 1 104 ? 7.007 -0.774 7.545 1.00 97.12 104 PRO A CA 1
ATOM 862 C C . PRO A 1 104 ? 6.503 -1.508 8.792 1.00 97.12 104 PRO A C 1
ATOM 864 O O . PRO A 1 104 ? 7.215 -2.301 9.416 1.00 97.12 104 PRO A O 1
ATOM 867 N N . LEU A 1 105 ? 5.246 -1.250 9.140 1.00 97.12 105 LEU A N 1
ATOM 868 C CA . LEU A 1 105 ? 4.547 -1.888 10.245 1.00 97.12 105 LEU A CA 1
ATOM 869 C C . LEU A 1 105 ? 4.093 -3.295 9.847 1.00 97.12 105 LEU A C 1
ATOM 871 O O . LEU A 1 105 ? 3.611 -3.534 8.743 1.00 97.12 105 LEU A O 1
ATOM 875 N N . LYS A 1 106 ? 4.226 -4.245 10.776 1.00 97.12 106 LYS A N 1
ATOM 876 C CA . LYS A 1 106 ? 3.828 -5.643 10.574 1.00 97.12 106 LYS A CA 1
ATOM 877 C C . LYS A 1 106 ? 2.339 -5.824 10.871 1.00 97.12 106 LYS A C 1
ATOM 879 O O . LYS A 1 106 ? 1.979 -6.363 11.914 1.00 97.12 106 LYS A O 1
ATOM 884 N N . CYS A 1 107 ? 1.492 -5.334 9.975 1.00 96.62 107 CYS A N 1
ATOM 885 C CA . CYS A 1 107 ? 0.043 -5.307 10.174 1.00 96.62 107 CYS A CA 1
ATOM 886 C C . CYS A 1 107 ? -0.786 -5.645 8.923 1.00 96.62 107 CYS A C 1
ATOM 888 O O . CYS A 1 107 ? -2.016 -5.573 8.948 1.00 96.62 107 CYS A O 1
ATOM 890 N N . ILE A 1 108 ? -0.131 -6.047 7.835 1.00 97.81 108 ILE A N 1
ATOM 891 C CA . ILE A 1 108 ? -0.801 -6.524 6.625 1.00 97.81 108 ILE A CA 1
ATOM 892 C C . ILE A 1 108 ? -1.084 -8.012 6.789 1.00 97.81 108 ILE A C 1
ATOM 894 O O . ILE A 1 108 ? -0.192 -8.757 7.185 1.00 97.81 108 ILE A O 1
ATOM 898 N N . TYR A 1 109 ? -2.304 -8.465 6.515 1.00 96.50 109 TYR A N 1
ATOM 899 C CA . TYR A 1 109 ? -2.637 -9.884 6.617 1.00 96.50 109 TYR A CA 1
ATOM 900 C C . TYR A 1 109 ? -1.851 -10.707 5.585 1.00 96.50 109 TYR A C 1
ATOM 902 O O . TYR A 1 109 ? -1.884 -10.430 4.386 1.00 96.50 109 TYR A O 1
ATOM 910 N N . GLY A 1 110 ? -1.128 -11.718 6.069 1.00 92.31 110 GLY A N 1
ATOM 911 C CA . GLY A 1 110 ? -0.291 -12.594 5.256 1.00 92.31 110 GLY A CA 1
ATOM 912 C C . GLY A 1 110 ? -1.071 -13.689 4.522 1.00 92.31 110 GLY A C 1
ATOM 913 O O . GLY A 1 110 ? -2.254 -13.929 4.765 1.00 92.31 110 GLY A O 1
ATOM 914 N N . LYS A 1 111 ? -0.376 -14.398 3.625 1.00 87.56 111 LYS A N 1
ATOM 915 C CA . LYS A 1 111 ? -0.933 -15.553 2.903 1.00 87.56 111 LYS A CA 1
ATOM 916 C C . LYS A 1 111 ? -1.057 -16.782 3.823 1.00 87.56 111 LYS A C 1
ATOM 918 O O . LYS A 1 111 ? -0.239 -16.941 4.735 1.00 87.56 111 LYS A O 1
ATOM 923 N N . PRO A 1 112 ? -2.019 -17.690 3.565 1.00 87.25 112 PRO A N 1
ATOM 924 C CA . PRO A 1 112 ? -2.130 -18.951 4.296 1.00 87.25 112 PRO A CA 1
ATOM 925 C C . PRO A 1 112 ? -0.814 -19.740 4.299 1.00 87.25 112 PRO A C 1
ATOM 927 O O . PRO A 1 112 ? -0.123 -19.810 3.285 1.00 87.25 112 PRO A O 1
ATOM 930 N N . GLY A 1 113 ? -0.468 -20.330 5.444 1.00 87.31 113 GLY A N 1
ATOM 931 C CA . GLY A 1 113 ? 0.791 -21.063 5.631 1.00 87.31 113 GLY A CA 1
ATOM 932 C C . GLY A 1 113 ? 2.005 -20.187 5.972 1.00 87.31 113 GLY A C 1
ATOM 933 O O . GLY A 1 113 ? 3.069 -20.725 6.262 1.00 87.31 113 GLY A O 1
ATOM 934 N N . GLY A 1 114 ? 1.855 -18.858 5.974 1.00 88.56 114 GLY A N 1
ATOM 935 C CA . GLY A 1 114 ? 2.865 -17.910 6.443 1.00 88.56 114 GLY A CA 1
ATOM 936 C C . GLY A 1 114 ? 2.531 -17.278 7.803 1.00 88.56 114 GLY A C 1
ATOM 937 O O . GLY A 1 114 ? 1.564 -17.663 8.465 1.00 88.56 114 GLY A O 1
ATOM 938 N N . PRO A 1 115 ? 3.325 -16.281 8.235 1.00 92.19 115 PRO A N 1
ATOM 939 C CA . PRO A 1 115 ? 2.985 -15.443 9.380 1.00 92.19 115 PRO A CA 1
ATOM 940 C C . PRO A 1 115 ? 1.626 -14.757 9.192 1.00 92.19 115 PRO A C 1
ATOM 942 O O . PRO A 1 115 ? 1.313 -14.303 8.094 1.00 92.19 115 PRO A O 1
ATOM 945 N N . VAL A 1 116 ? 0.863 -14.611 10.284 1.00 93.50 116 VAL A N 1
ATOM 946 C CA . VAL A 1 116 ? -0.454 -13.938 10.272 1.00 93.50 116 VAL A CA 1
ATOM 947 C C . VAL A 1 116 ? -0.356 -12.518 9.718 1.00 93.50 116 VAL A C 1
ATOM 949 O O . VAL A 1 116 ? -1.196 -12.115 8.918 1.00 93.50 116 VAL A O 1
ATOM 952 N N . PHE A 1 117 ? 0.687 -11.787 10.118 1.00 96.00 117 PHE A N 1
ATOM 953 C CA . PHE A 1 117 ? 0.967 -10.444 9.629 1.00 96.00 117 PHE A CA 1
ATOM 954 C C . PHE A 1 117 ? 2.322 -10.361 8.928 1.00 96.00 117 PHE A C 1
ATOM 956 O O . PHE A 1 117 ? 3.317 -10.929 9.394 1.00 96.00 117 PHE A O 1
ATOM 963 N N . THR A 1 118 ? 2.369 -9.587 7.852 1.00 97.50 118 THR A N 1
ATOM 964 C CA . THR A 1 118 ? 3.559 -9.195 7.100 1.00 97.50 118 THR A CA 1
ATOM 965 C C . THR A 1 118 ? 3.705 -7.673 7.111 1.00 97.50 118 THR A C 1
ATOM 967 O O . THR A 1 118 ? 2.814 -6.939 7.542 1.00 97.50 118 THR A O 1
ATOM 970 N N . THR A 1 119 ? 4.873 -7.193 6.694 1.00 97.69 119 THR A N 1
ATOM 971 C CA . THR A 1 119 ? 5.170 -5.758 6.573 1.00 97.69 119 THR A CA 1
ATOM 972 C C . THR A 1 119 ? 4.841 -5.189 5.195 1.00 97.69 119 THR A C 1
ATOM 974 O O . THR A 1 119 ? 4.709 -3.980 5.043 1.00 97.69 119 THR A O 1
ATOM 977 N N . ALA A 1 120 ? 4.722 -6.063 4.198 1.00 97.44 120 ALA A N 1
ATOM 978 C CA . ALA A 1 120 ? 4.461 -5.716 2.812 1.00 97.44 120 ALA A CA 1
ATOM 979 C C . ALA A 1 120 ? 3.533 -6.756 2.172 1.00 97.44 120 ALA A C 1
ATOM 981 O O . ALA A 1 120 ? 3.528 -7.929 2.574 1.00 97.44 120 ALA A O 1
ATOM 982 N N . ALA A 1 121 ? 2.792 -6.329 1.154 1.00 97.19 121 ALA A N 1
ATOM 983 C CA . ALA A 1 121 ? 2.077 -7.191 0.221 1.00 97.19 121 ALA A CA 1
ATOM 984 C C . ALA A 1 121 ? 2.469 -6.836 -1.213 1.00 97.19 121 ALA A C 1
ATOM 986 O O . ALA A 1 121 ? 2.625 -5.666 -1.540 1.00 97.19 121 ALA A O 1
ATOM 987 N N . PHE A 1 122 ? 2.610 -7.850 -2.060 1.00 95.69 122 PHE A N 1
ATOM 988 C CA . PHE A 1 122 ? 2.984 -7.687 -3.462 1.00 95.69 122 PHE A CA 1
ATOM 989 C C . PHE A 1 122 ? 1.831 -8.127 -4.348 1.00 95.69 122 PHE A C 1
ATOM 991 O O . PHE A 1 122 ? 1.248 -9.190 -4.108 1.00 95.69 122 PHE A O 1
ATOM 998 N N . SER A 1 123 ? 1.541 -7.331 -5.373 1.00 95.50 123 SER A N 1
ATOM 999 C CA . SER A 1 123 ? 0.571 -7.695 -6.396 1.00 95.50 123 SER A CA 1
ATOM 1000 C C . SER A 1 123 ? 1.095 -8.808 -7.289 1.00 95.50 123 SER A C 1
ATOM 1002 O O . SER A 1 123 ? 2.305 -9.019 -7.446 1.00 95.50 123 SER A O 1
ATOM 1004 N N . THR A 1 124 ? 0.166 -9.459 -7.972 1.00 93.50 124 THR A N 1
ATOM 1005 C CA . THR A 1 124 ? 0.503 -10.248 -9.155 1.00 93.50 124 THR A CA 1
ATOM 1006 C C . THR A 1 124 ? 1.127 -9.371 -10.253 1.00 93.50 124 THR A C 1
ATOM 1008 O O . THR A 1 124 ? 0.964 -8.148 -10.268 1.00 93.50 124 THR A O 1
ATOM 1011 N N . VAL A 1 125 ? 1.898 -9.997 -11.149 1.00 92.06 125 VAL A N 1
ATOM 1012 C CA . VAL A 1 125 ? 2.555 -9.327 -12.282 1.00 92.06 125 VAL A CA 1
ATOM 1013 C C . VAL A 1 125 ? 1.833 -9.706 -13.563 1.00 92.06 125 VAL A C 1
ATOM 1015 O O . VAL A 1 125 ? 1.769 -10.886 -13.916 1.00 92.06 125 VAL A O 1
ATOM 1018 N N . LEU A 1 126 ? 1.346 -8.704 -14.291 1.00 87.31 126 LEU A N 1
ATOM 1019 C CA . LEU A 1 126 ? 0.867 -8.893 -15.655 1.00 87.31 126 LEU A CA 1
ATOM 1020 C C . LEU A 1 126 ? 2.046 -8.865 -16.627 1.00 87.31 126 LEU A C 1
ATOM 1022 O O . LEU A 1 126 ? 2.811 -7.901 -16.676 1.00 87.31 126 LEU A O 1
ATOM 1026 N N . HIS A 1 127 ? 2.188 -9.939 -17.401 1.00 86.88 127 HIS A N 1
ATOM 1027 C CA . HIS A 1 127 ? 3.297 -10.094 -18.333 1.00 86.88 127 HIS A CA 1
ATOM 1028 C C . HIS A 1 127 ? 3.204 -9.093 -19.489 1.00 86.88 127 HIS A C 1
ATOM 1030 O O . HIS A 1 127 ? 2.192 -9.012 -20.183 1.00 86.88 127 HIS A O 1
ATOM 1036 N N . HIS A 1 128 ? 4.305 -8.387 -19.733 1.00 85.25 128 HIS A N 1
ATOM 1037 C CA . HIS A 1 128 ? 4.483 -7.426 -20.816 1.00 85.25 128 HIS A CA 1
ATOM 1038 C C . HIS A 1 128 ? 3.480 -6.250 -20.840 1.00 85.25 128 HIS A C 1
ATOM 1040 O O . HIS A 1 128 ? 3.311 -5.609 -21.879 1.00 85.25 128 HIS A O 1
ATOM 1046 N N . SER A 1 129 ? 2.851 -5.929 -19.705 1.00 87.88 129 SER A N 1
ATOM 1047 C CA . SER A 1 129 ? 1.993 -4.758 -19.531 1.00 87.88 129 SER A CA 1
ATOM 1048 C C . SER A 1 129 ? 2.743 -3.544 -18.965 1.00 87.88 129 SER A C 1
ATOM 1050 O O . SER A 1 129 ? 3.320 -3.587 -17.879 1.00 87.88 129 SER A O 1
ATOM 1052 N N . GLN A 1 130 ? 2.700 -2.430 -19.701 1.00 86.62 130 GLN A N 1
ATOM 1053 C CA . GLN A 1 130 ? 3.226 -1.126 -19.264 1.00 86.62 130 GLN A CA 1
ATOM 1054 C C . GLN A 1 130 ? 2.263 -0.361 -18.351 1.00 86.62 130 GLN A C 1
ATOM 1056 O O . GLN A 1 130 ? 2.708 0.455 -17.548 1.00 86.62 130 GLN A O 1
ATOM 1061 N N . ASN A 1 131 ? 0.961 -0.624 -18.486 1.00 89.19 131 ASN A N 1
ATOM 1062 C CA . ASN A 1 131 ? -0.100 -0.000 -17.701 1.00 89.19 131 ASN A CA 1
ATOM 1063 C C . ASN A 1 131 ? -0.974 -1.115 -17.101 1.00 89.19 131 ASN A C 1
ATOM 1065 O O . ASN A 1 131 ? -2.017 -1.441 -17.671 1.00 89.19 131 ASN A O 1
ATOM 1069 N N . PRO A 1 132 ? -0.493 -1.819 -16.062 1.00 92.00 132 PRO A N 1
ATOM 1070 C CA . PRO A 1 132 ? -1.192 -2.975 -15.520 1.00 92.00 132 PRO A CA 1
ATOM 1071 C C . PRO A 1 132 ? -2.474 -2.576 -14.781 1.00 92.00 132 PRO A C 1
ATOM 1073 O O . PRO A 1 132 ? -2.491 -1.608 -14.016 1.00 92.00 132 PRO A O 1
ATOM 1076 N N . ASP A 1 133 ? -3.508 -3.393 -14.972 1.00 93.88 133 ASP A N 1
ATOM 1077 C CA . ASP A 1 133 ? -4.663 -3.466 -14.085 1.00 93.88 133 ASP A CA 1
ATOM 1078 C C . ASP A 1 133 ? -4.388 -4.501 -12.990 1.00 93.88 133 ASP A C 1
ATOM 1080 O O . ASP A 1 133 ? -4.006 -5.640 -13.267 1.00 93.88 133 ASP A O 1
ATOM 1084 N N . PHE A 1 134 ? -4.572 -4.108 -11.738 1.00 94.25 134 PHE A N 1
ATOM 1085 C CA . PHE A 1 134 ? -4.417 -4.976 -10.582 1.00 94.25 134 PHE A CA 1
ATOM 1086 C C . PHE A 1 134 ? -5.793 -5.392 -10.052 1.00 94.25 134 PHE A C 1
ATOM 1088 O O . PHE A 1 134 ? -6.770 -4.644 -10.103 1.00 94.25 134 PHE A O 1
ATOM 1095 N N . TYR A 1 135 ? -5.854 -6.610 -9.517 1.00 94.56 135 TYR A N 1
ATOM 1096 C CA . TYR A 1 135 ? -7.069 -7.191 -8.931 1.00 94.56 135 TYR A CA 1
ATOM 1097 C C . TYR A 1 135 ? -6.840 -7.669 -7.493 1.00 94.56 135 TYR A C 1
ATOM 1099 O O . TYR A 1 135 ? -7.692 -8.337 -6.909 1.00 94.56 135 TYR A O 1
ATOM 1107 N N . ASP A 1 136 ? -5.668 -7.358 -6.941 1.00 95.50 136 ASP A N 1
ATOM 1108 C CA . ASP A 1 136 ? -5.249 -7.773 -5.614 1.00 95.50 136 ASP A CA 1
ATOM 1109 C C . ASP A 1 136 ? -5.993 -6.973 -4.526 1.00 95.50 136 ASP A C 1
ATOM 1111 O O . ASP A 1 136 ? -6.229 -5.770 -4.649 1.00 95.50 136 ASP A O 1
ATOM 1115 N N . GLU A 1 137 ? -6.343 -7.657 -3.437 1.00 96.50 137 GLU A N 1
ATOM 1116 C CA . GLU A 1 137 ? -6.900 -7.065 -2.219 1.00 96.50 137 GLU A CA 1
ATOM 1117 C C . GLU A 1 137 ? -5.856 -7.153 -1.105 1.00 96.50 137 GLU A C 1
ATOM 1119 O O . GLU A 1 137 ? -5.385 -8.240 -0.761 1.00 96.50 137 GLU A O 1
ATOM 1124 N N . VAL A 1 138 ? -5.516 -6.012 -0.508 1.00 97.44 138 VAL A N 1
ATOM 1125 C CA . VAL A 1 138 ? -4.612 -5.946 0.640 1.00 97.44 138 VAL A CA 1
ATOM 1126 C C . VAL A 1 138 ? -5.413 -5.580 1.879 1.00 97.44 138 VAL A C 1
ATOM 1128 O O . VAL A 1 138 ? -5.863 -4.446 2.043 1.00 97.44 138 VAL A O 1
ATOM 1131 N N . LYS A 1 139 ? -5.578 -6.552 2.775 1.00 97.44 139 LYS A N 1
ATOM 1132 C CA . LYS A 1 139 ? -6.236 -6.360 4.067 1.00 97.44 139 LYS A CA 1
ATOM 1133 C C . LYS A 1 139 ? -5.216 -5.939 5.123 1.00 97.44 139 LYS A C 1
ATOM 1135 O O . LYS A 1 139 ? -4.229 -6.641 5.344 1.00 97.44 139 LYS A O 1
ATOM 1140 N N . ILE A 1 140 ? -5.475 -4.832 5.812 1.00 97.44 140 ILE A N 1
ATOM 1141 C CA . ILE A 1 140 ? -4.552 -4.245 6.793 1.00 97.44 140 ILE A CA 1
ATOM 1142 C C . ILE A 1 140 ? -5.282 -4.023 8.114 1.00 97.44 140 ILE A C 1
ATOM 1144 O O . ILE A 1 140 ? -6.373 -3.455 8.137 1.00 97.44 140 ILE A O 1
ATOM 1148 N N . GLU A 1 141 ? -4.679 -4.463 9.216 1.00 96.06 141 GLU A N 1
ATOM 1149 C CA . GLU A 1 141 ? -5.135 -4.138 10.567 1.00 96.06 141 GLU A CA 1
ATOM 1150 C C . GLU A 1 141 ? -4.454 -2.857 11.049 1.00 96.06 141 GLU A C 1
ATOM 1152 O O . GLU A 1 141 ? -3.241 -2.799 11.223 1.00 96.06 141 GLU A O 1
ATOM 1157 N N . LEU A 1 142 ? -5.227 -1.795 11.229 1.00 94.06 142 LEU A N 1
ATOM 1158 C CA . LEU A 1 142 ? -4.687 -0.507 11.630 1.00 94.06 142 LEU A CA 1
ATOM 1159 C C . LEU A 1 142 ? -4.358 -0.486 13.131 1.00 94.06 142 LEU A C 1
ATOM 1161 O O . LEU A 1 142 ? -5.091 -1.074 13.932 1.00 94.06 142 LEU A O 1
ATOM 1165 N N . PRO A 1 143 ? -3.298 0.238 13.540 1.00 90.31 143 PRO A N 1
ATOM 1166 C CA . PRO A 1 143 ? -3.052 0.534 14.944 1.00 90.31 143 PRO A CA 1
ATOM 1167 C C . PRO A 1 143 ? -4.264 1.202 15.595 1.00 90.31 143 PRO A C 1
ATOM 1169 O O . PRO A 1 143 ? -4.975 1.991 14.971 1.00 90.31 143 PRO A O 1
ATOM 1172 N N . THR A 1 144 ? -4.467 0.939 16.884 1.00 85.50 144 THR A N 1
ATOM 1173 C CA . THR A 1 144 ? -5.571 1.519 17.664 1.00 85.50 144 THR A CA 1
ATOM 1174 C C . THR A 1 144 ? -5.493 3.042 17.743 1.00 85.50 144 THR A C 1
ATOM 1176 O O . THR A 1 144 ? -6.521 3.707 17.829 1.00 85.50 144 THR A O 1
ATOM 1179 N N . GLN A 1 145 ? -4.277 3.591 17.713 1.00 88.00 145 GLN A N 1
ATOM 1180 C CA . GLN A 1 145 ? -4.011 5.026 17.725 1.00 88.00 145 GLN A CA 1
ATOM 1181 C C . GLN A 1 145 ? -3.388 5.433 16.391 1.00 88.00 145 GLN A C 1
ATOM 1183 O O . GLN A 1 145 ? -2.196 5.231 16.152 1.00 88.00 145 GLN A O 1
ATOM 1188 N N . LEU A 1 146 ? -4.213 5.995 15.511 1.00 91.50 146 LEU A N 1
ATOM 1189 C CA . LEU A 1 146 ? -3.748 6.591 14.264 1.00 91.50 146 LEU A CA 1
ATOM 1190 C C . LEU A 1 146 ? -3.274 8.029 14.498 1.00 91.50 146 LEU A C 1
ATOM 1192 O O . LEU A 1 146 ? -3.697 8.706 15.430 1.00 91.50 146 LEU A O 1
ATOM 1196 N N . HIS A 1 147 ? -2.395 8.492 13.616 1.00 92.62 147 HIS A N 1
ATOM 1197 C CA . HIS A 1 147 ? -1.824 9.838 13.637 1.00 92.62 147 HIS A CA 1
ATOM 1198 C C . HIS A 1 147 ? -1.483 10.265 12.207 1.00 92.62 147 HIS A C 1
ATOM 1200 O O . HIS A 1 147 ? -1.420 9.423 11.313 1.00 92.62 147 HIS A O 1
ATOM 1206 N N . GLU A 1 148 ? -1.204 11.544 11.986 1.00 91.69 148 GLU A N 1
ATOM 1207 C CA . GLU A 1 148 ? -1.085 12.139 10.644 1.00 91.69 148 GLU A CA 1
ATOM 1208 C C . GLU A 1 148 ? 0.034 11.541 9.778 1.00 91.69 148 GLU A C 1
ATOM 1210 O O . GLU A 1 148 ? -0.096 11.478 8.561 1.00 91.69 148 GLU A O 1
ATOM 1215 N N . LYS A 1 149 ? 1.106 11.024 10.392 1.00 94.44 149 LYS A N 1
ATOM 1216 C CA . LYS A 1 149 ? 2.188 10.344 9.659 1.00 94.44 149 LYS A CA 1
ATOM 1217 C C . LYS A 1 149 ? 1.866 8.910 9.211 1.00 94.44 149 LYS A C 1
ATOM 1219 O O . LYS A 1 149 ? 2.677 8.306 8.512 1.00 94.44 149 LYS A O 1
ATOM 1224 N N . HIS A 1 150 ? 0.727 8.338 9.615 1.00 95.88 150 HIS A N 1
ATOM 1225 C CA . HIS A 1 150 ? 0.333 7.004 9.162 1.00 95.88 150 HIS A CA 1
ATOM 1226 C C . HIS A 1 150 ? -0.134 7.057 7.710 1.00 95.88 150 HIS A C 1
ATOM 1228 O O . HIS A 1 150 ? -1.077 7.776 7.373 1.00 95.88 150 HIS A O 1
ATOM 1234 N N . HIS A 1 151 ? 0.508 6.272 6.855 1.00 96.50 151 HIS A N 1
ATOM 1235 C CA . HIS A 1 151 ? 0.249 6.295 5.423 1.00 96.50 151 HIS A CA 1
ATOM 1236 C C . HIS A 1 151 ? 0.524 4.935 4.779 1.00 96.50 151 HIS A C 1
ATOM 1238 O O . HIS A 1 151 ? 1.242 4.090 5.321 1.00 96.50 151 HIS A O 1
ATOM 1244 N N . LEU A 1 152 ? -0.057 4.746 3.599 1.00 97.44 152 LEU A N 1
ATOM 1245 C CA . LEU A 1 152 ? 0.300 3.676 2.680 1.00 97.44 152 LEU A CA 1
ATOM 1246 C C . LEU A 1 152 ? 1.439 4.153 1.789 1.00 97.44 152 LEU A C 1
ATOM 1248 O O . LEU A 1 152 ? 1.382 5.265 1.265 1.00 97.44 152 LEU A O 1
ATOM 1252 N N . LEU A 1 153 ? 2.445 3.308 1.601 1.00 97.50 153 LEU A N 1
ATOM 1253 C CA . LEU A 1 153 ? 3.485 3.494 0.601 1.00 97.50 153 LEU A CA 1
ATOM 1254 C C . LEU A 1 153 ? 3.321 2.421 -0.475 1.00 97.50 153 LEU A C 1
ATOM 1256 O O . LEU A 1 153 ? 3.296 1.227 -0.182 1.00 97.50 153 LEU A O 1
ATOM 1260 N N . PHE A 1 154 ? 3.232 2.867 -1.720 1.00 97.62 154 PHE A N 1
ATOM 1261 C CA . PHE A 1 154 ? 3.199 2.039 -2.914 1.00 97.62 154 PHE A CA 1
ATOM 1262 C C . PHE A 1 154 ? 4.552 2.161 -3.606 1.00 97.62 154 PHE A C 1
ATOM 1264 O O . PHE A 1 154 ? 4.949 3.257 -3.999 1.00 97.62 154 PHE A O 1
ATOM 1271 N N . SER A 1 155 ? 5.263 1.047 -3.749 1.00 96.12 155 SER A N 1
ATOM 1272 C CA . SER A 1 155 ? 6.521 0.981 -4.496 1.00 96.12 155 SER A CA 1
ATOM 1273 C C . SER A 1 155 ? 6.334 0.093 -5.717 1.00 96.12 155 SER A C 1
ATOM 1275 O O . SER A 1 155 ? 5.907 -1.054 -5.596 1.00 96.12 155 SER A O 1
ATOM 1277 N N . PHE A 1 156 ? 6.641 0.619 -6.896 1.00 95.25 156 PHE A N 1
ATOM 1278 C CA . PHE A 1 156 ? 6.479 -0.083 -8.163 1.00 95.25 156 PHE A CA 1
ATOM 1279 C C . PHE A 1 156 ? 7.817 -0.654 -8.603 1.00 95.25 156 PHE A C 1
ATOM 1281 O O . PHE A 1 156 ? 8.814 0.070 -8.658 1.00 95.25 156 PHE A O 1
ATOM 1288 N N . TYR A 1 157 ? 7.833 -1.936 -8.957 1.00 93.69 157 TYR A N 1
ATOM 1289 C CA . TYR A 1 157 ? 9.037 -2.626 -9.409 1.00 93.69 157 TYR A CA 1
ATOM 1290 C C . TYR A 1 157 ? 8.824 -3.255 -10.775 1.00 93.69 157 TYR A C 1
ATOM 1292 O O . TYR A 1 157 ? 7.817 -3.916 -11.013 1.00 93.69 157 TYR A O 1
ATOM 1300 N N . HIS A 1 158 ? 9.805 -3.088 -11.656 1.00 92.38 158 HIS A N 1
ATOM 1301 C CA . HIS A 1 158 ? 9.931 -3.873 -12.869 1.00 92.38 158 HIS A CA 1
ATOM 1302 C C . HIS A 1 158 ? 10.607 -5.208 -12.563 1.00 92.38 158 HIS A C 1
ATOM 1304 O O . HIS A 1 158 ? 11.721 -5.235 -12.037 1.00 92.38 158 HIS A O 1
ATOM 1310 N N . ILE A 1 159 ? 9.944 -6.297 -12.936 1.00 91.25 159 ILE A N 1
ATOM 1311 C CA . ILE A 1 159 ? 10.424 -7.663 -12.776 1.00 91.25 159 ILE A CA 1
ATOM 1312 C C . ILE A 1 159 ? 11.086 -8.131 -14.071 1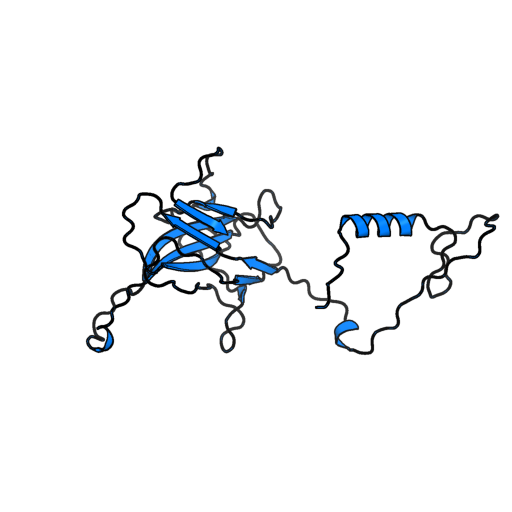.00 91.25 159 ILE A C 1
ATOM 1314 O O . ILE A 1 159 ? 10.444 -8.294 -15.114 1.00 91.25 159 ILE A O 1
ATOM 1318 N N . THR A 1 160 ? 12.387 -8.383 -14.001 1.00 86.31 160 THR A N 1
ATOM 1319 C CA . THR A 1 160 ? 13.141 -8.923 -15.132 1.00 86.31 160 THR A CA 1
ATOM 1320 C C . THR A 1 160 ? 12.931 -10.433 -15.213 1.00 86.31 160 THR A C 1
ATOM 1322 O O . THR A 1 160 ? 13.286 -11.177 -14.300 1.00 86.31 160 THR A O 1
ATOM 1325 N N . CYS A 1 161 ? 12.370 -10.905 -16.326 1.00 75.38 161 CYS A N 1
ATOM 1326 C CA . CYS A 1 161 ? 12.213 -12.331 -16.594 1.00 75.38 161 CYS A CA 1
ATOM 1327 C C . CYS A 1 161 ? 13.416 -12.843 -17.399 1.00 75.38 161 CYS A C 1
ATOM 1329 O O . CYS A 1 161 ? 13.395 -12.799 -18.627 1.00 75.38 161 CYS A O 1
ATOM 1331 N N . ASP A 1 162 ? 14.463 -13.331 -16.730 1.00 70.12 162 ASP A N 1
ATOM 1332 C CA . ASP A 1 162 ? 15.555 -14.033 -17.413 1.00 70.12 162 ASP A CA 1
ATOM 1333 C C . ASP A 1 162 ? 15.232 -15.530 -17.542 1.00 70.12 162 ASP A C 1
ATOM 1335 O O . ASP A 1 162 ? 15.327 -16.308 -16.590 1.00 70.12 162 ASP A O 1
ATOM 1339 N N . ILE A 1 163 ? 14.842 -15.941 -18.750 1.00 63.22 163 ILE A N 1
ATOM 1340 C CA . ILE A 1 163 ? 14.535 -17.338 -19.091 1.00 63.22 163 ILE A CA 1
ATOM 1341 C C . ILE A 1 163 ? 15.795 -18.228 -18.977 1.00 63.22 163 ILE A C 1
ATOM 1343 O O . ILE A 1 163 ? 15.679 -19.432 -18.739 1.00 63.22 163 ILE A O 1
ATOM 1347 N N . ASN A 1 164 ? 17.000 -17.647 -19.056 1.00 56.38 164 ASN A N 1
ATOM 1348 C CA . ASN A 1 164 ? 18.282 -18.354 -19.022 1.00 56.38 164 ASN A CA 1
ATOM 1349 C C . ASN A 1 164 ? 18.945 -18.387 -17.631 1.00 56.38 164 ASN A C 1
ATOM 1351 O O . ASN A 1 164 ? 19.970 -19.050 -17.464 1.00 56.38 164 ASN A O 1
ATOM 1355 N N . ALA A 1 165 ? 18.352 -17.772 -16.601 1.00 56.81 165 ALA A N 1
ATOM 1356 C CA . ALA A 1 165 ? 18.929 -17.718 -15.250 1.00 56.81 165 ALA A CA 1
ATOM 1357 C C . ALA A 1 165 ? 19.158 -19.102 -14.602 1.00 56.81 165 ALA A C 1
ATOM 1359 O O . ALA A 1 165 ? 19.963 -19.235 -13.679 1.00 56.81 165 ALA A O 1
ATOM 1360 N N . LYS A 1 166 ? 18.512 -20.165 -15.109 1.00 53.59 166 LYS A N 1
ATOM 1361 C CA . LYS A 1 166 ? 18.718 -21.549 -14.640 1.00 53.59 166 LYS A CA 1
ATOM 1362 C C . LYS A 1 166 ? 20.133 -22.091 -14.899 1.00 53.59 166 LYS A C 1
ATOM 1364 O O . LYS A 1 166 ? 20.513 -23.060 -14.250 1.00 53.59 166 LYS A O 1
ATOM 1369 N N . THR A 1 167 ? 20.917 -21.496 -15.804 1.00 53.75 167 THR A N 1
ATOM 1370 C CA . THR A 1 167 ? 22.278 -21.967 -16.140 1.00 53.75 167 THR A CA 1
ATOM 1371 C C . THR A 1 167 ? 23.407 -21.115 -15.550 1.00 53.75 167 THR A C 1
ATOM 1373 O O . THR A 1 167 ? 24.555 -21.550 -15.565 1.00 53.75 167 THR A O 1
ATOM 1376 N N . ASN A 1 168 ? 23.116 -19.947 -14.963 1.00 47.84 168 ASN A N 1
ATOM 1377 C CA . ASN A 1 168 ? 24.128 -19.043 -14.400 1.00 47.84 168 ASN A CA 1
ATOM 1378 C C . ASN A 1 168 ? 23.756 -18.540 -12.993 1.00 47.84 168 ASN A C 1
ATOM 1380 O O . ASN A 1 168 ? 23.587 -17.350 -12.746 1.00 47.84 168 ASN A O 1
ATOM 1384 N N . ALA A 1 169 ? 23.731 -19.455 -12.020 1.00 54.25 169 ALA A N 1
ATOM 1385 C CA . ALA A 1 169 ? 23.465 -19.180 -10.600 1.00 54.25 169 ALA A CA 1
ATOM 1386 C C . ALA A 1 169 ? 24.532 -18.316 -9.871 1.00 54.25 169 ALA A C 1
ATOM 1388 O O . ALA A 1 169 ? 24.531 -18.244 -8.644 1.00 54.25 169 ALA A O 1
ATOM 1389 N N . LYS A 1 170 ? 25.472 -17.680 -10.589 1.00 49.47 170 LYS A N 1
ATOM 1390 C CA . LYS A 1 170 ? 26.584 -16.902 -10.005 1.00 49.47 170 LYS A CA 1
ATOM 1391 C C . LYS A 1 170 ? 26.434 -15.381 -10.108 1.00 49.47 170 LYS A C 1
ATOM 1393 O O . LYS A 1 170 ? 27.215 -14.677 -9.472 1.00 49.47 170 LYS A O 1
ATOM 1398 N N . ARG A 1 171 ? 25.457 -14.849 -10.853 1.00 47.59 171 ARG A N 1
ATOM 1399 C CA . ARG A 1 171 ? 25.177 -13.402 -10.872 1.00 47.59 171 ARG A CA 1
ATOM 1400 C C . ARG A 1 171 ? 23.876 -13.108 -10.142 1.00 47.59 171 ARG A C 1
ATOM 1402 O O . ARG A 1 171 ? 22.792 -13.391 -10.631 1.00 47.59 171 ARG A O 1
ATOM 1409 N N . LYS A 1 172 ? 24.009 -12.530 -8.952 1.00 48.44 172 LYS A N 1
ATOM 1410 C CA . LYS A 1 172 ? 22.907 -12.018 -8.135 1.00 48.44 172 LYS A CA 1
ATOM 1411 C C . LYS A 1 172 ? 22.517 -10.618 -8.637 1.00 48.44 172 LYS A C 1
ATOM 1413 O O . LYS A 1 172 ? 22.659 -9.645 -7.905 1.00 48.44 172 LYS A O 1
ATOM 1418 N N . GLU A 1 173 ? 22.138 -10.499 -9.911 1.00 57.09 173 GLU A N 1
ATOM 1419 C CA . GLU A 1 173 ? 21.511 -9.266 -10.403 1.00 57.09 173 GLU A CA 1
ATOM 1420 C C . GLU A 1 173 ? 20.138 -9.107 -9.739 1.00 57.09 173 GLU A C 1
ATOM 1422 O O . GLU A 1 173 ? 19.442 -10.091 -9.480 1.00 57.09 173 GLU A O 1
ATOM 1427 N N . ALA A 1 174 ? 19.776 -7.868 -9.399 1.00 63.06 174 ALA A N 1
ATOM 1428 C CA . ALA A 1 174 ? 18.487 -7.576 -8.791 1.00 63.06 174 ALA A CA 1
ATOM 1429 C C . ALA A 1 174 ? 17.375 -7.884 -9.806 1.00 63.06 174 ALA A C 1
ATOM 1431 O O . ALA A 1 174 ? 17.228 -7.190 -10.810 1.00 63.06 174 ALA A O 1
ATOM 1432 N N . LEU A 1 175 ? 16.595 -8.937 -9.538 1.00 81.38 175 LEU A N 1
ATOM 1433 C CA . LEU A 1 175 ? 15.442 -9.338 -10.358 1.00 81.38 175 LEU A CA 1
ATOM 1434 C C . LEU A 1 175 ? 14.340 -8.266 -10.380 1.00 81.38 175 LEU A C 1
ATOM 1436 O O . LEU A 1 175 ? 13.484 -8.278 -11.262 1.00 81.38 175 LEU A O 1
ATOM 1440 N N . GLU A 1 176 ? 14.389 -7.338 -9.425 1.00 88.88 176 GLU A N 1
ATOM 1441 C CA . GLU A 1 176 ? 13.421 -6.273 -9.206 1.00 88.88 176 GLU A CA 1
ATOM 1442 C C . GLU A 1 176 ? 14.135 -4.924 -9.318 1.00 88.88 176 GLU A C 1
ATOM 1444 O O . GLU A 1 176 ? 15.097 -4.650 -8.599 1.00 88.88 176 GLU A O 1
ATOM 1449 N N . THR A 1 177 ? 13.675 -4.072 -10.230 1.00 91.31 177 THR A N 1
ATOM 1450 C CA . THR A 1 177 ? 14.191 -2.706 -10.397 1.00 91.31 177 THR A CA 1
ATOM 1451 C C . THR A 1 177 ? 13.105 -1.711 -9.994 1.00 91.31 177 THR A C 1
ATOM 1453 O O . THR A 1 177 ? 12.018 -1.786 -10.564 1.00 91.31 177 THR A O 1
ATOM 1456 N N . PRO A 1 178 ? 13.339 -0.787 -9.044 1.00 91.56 178 PRO A N 1
ATOM 1457 C CA . PRO A 1 178 ? 12.340 0.214 -8.679 1.00 91.56 178 PRO A CA 1
ATOM 1458 C C . PRO A 1 178 ? 12.069 1.163 -9.853 1.00 91.56 178 PRO A C 1
ATOM 1460 O O . PRO A 1 178 ? 12.998 1.647 -10.499 1.00 91.56 178 PRO A O 1
ATOM 1463 N N . VAL A 1 179 ? 10.792 1.422 -10.129 1.00 92.38 179 VAL A N 1
ATOM 1464 C CA . VAL A 1 179 ? 10.329 2.256 -11.255 1.00 92.38 179 VAL A CA 1
ATOM 1465 C C . VAL A 1 179 ? 9.345 3.349 -10.846 1.00 92.38 179 VAL A C 1
ATOM 1467 O O . VAL A 1 179 ? 8.957 4.175 -11.672 1.00 92.38 179 VAL A O 1
ATOM 1470 N N . GLY A 1 180 ? 8.948 3.398 -9.577 1.00 92.62 180 GLY A N 1
ATOM 1471 C CA . GLY A 1 180 ? 8.220 4.538 -9.042 1.00 92.62 180 GLY A CA 1
ATOM 1472 C C . GLY A 1 180 ? 7.715 4.331 -7.625 1.00 92.62 180 GLY A C 1
ATOM 1473 O O . GLY A 1 180 ? 7.757 3.225 -7.089 1.00 92.62 180 GLY A O 1
ATOM 1474 N N . TYR A 1 181 ? 7.200 5.414 -7.056 1.00 94.56 181 TYR A N 1
ATOM 1475 C CA . TYR A 1 181 ? 6.663 5.471 -5.705 1.00 94.56 181 TYR A CA 1
ATOM 1476 C C . TYR A 1 181 ? 5.422 6.360 -5.654 1.00 94.56 181 TYR A C 1
ATOM 1478 O O . TYR A 1 181 ? 5.386 7.414 -6.287 1.00 94.56 181 TYR A O 1
ATOM 1486 N N . SER A 1 182 ? 4.443 5.971 -4.848 1.00 95.69 182 SER A N 1
ATOM 1487 C CA . SER A 1 182 ? 3.291 6.797 -4.480 1.00 95.69 182 SER A CA 1
ATOM 1488 C C . SER A 1 182 ? 2.994 6.605 -3.000 1.00 95.69 182 SER A C 1
ATOM 1490 O O . SER A 1 182 ? 3.275 5.547 -2.444 1.00 95.69 182 SER 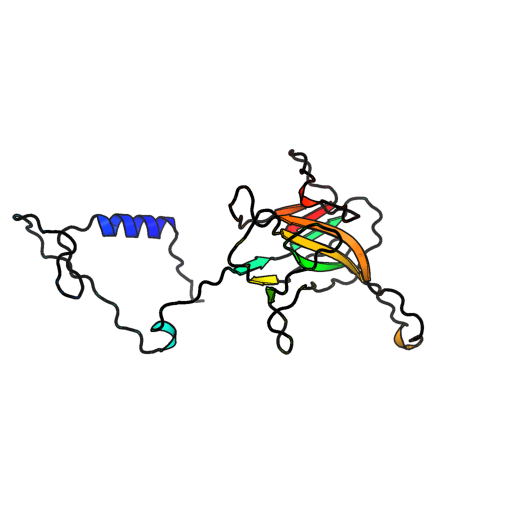A O 1
ATOM 1492 N N . TRP A 1 183 ? 2.412 7.602 -2.345 1.00 95.81 183 TRP A N 1
ATOM 1493 C CA . TRP A 1 183 ? 2.070 7.524 -0.927 1.00 95.81 183 TRP A CA 1
ATOM 1494 C C . TRP A 1 183 ? 0.696 8.129 -0.669 1.00 95.81 183 TRP A C 1
ATOM 1496 O O . TRP A 1 183 ? 0.294 9.085 -1.329 1.00 95.81 183 TRP A O 1
ATOM 1506 N N . LEU A 1 184 ? -0.027 7.566 0.298 1.00 95.25 184 LEU A N 1
ATOM 1507 C CA . LEU A 1 184 ? -1.377 7.992 0.654 1.00 95.25 184 LEU A CA 1
ATOM 1508 C C . LEU A 1 184 ? -1.528 8.072 2.180 1.00 95.25 184 LEU A C 1
ATOM 1510 O O . LEU A 1 184 ? -1.591 7.028 2.838 1.00 95.25 184 LEU A O 1
ATOM 1514 N N . PRO A 1 185 ? -1.591 9.282 2.765 1.00 94.25 185 PRO A N 1
ATOM 1515 C CA . PRO A 1 185 ? -1.925 9.461 4.176 1.00 94.25 185 PRO A CA 1
ATOM 1516 C C . PRO A 1 185 ? -3.298 8.868 4.503 1.00 94.25 185 PRO A C 1
ATOM 1518 O O . PRO A 1 185 ? -4.269 9.112 3.789 1.00 94.25 185 PRO A O 1
ATOM 1521 N N . ILE A 1 186 ? -3.393 8.106 5.597 1.00 92.81 186 ILE A N 1
ATOM 1522 C CA . ILE A 1 186 ? -4.662 7.490 6.025 1.00 92.81 186 ILE A CA 1
ATOM 1523 C C . ILE A 1 186 ? -5.586 8.503 6.699 1.00 92.81 186 ILE A C 1
ATOM 1525 O O . ILE A 1 186 ? -6.808 8.396 6.593 1.00 92.81 186 ILE A O 1
ATOM 1529 N N . LEU A 1 187 ? -5.009 9.481 7.398 1.00 90.75 187 LEU A N 1
ATOM 1530 C CA . LEU A 1 187 ? -5.754 10.550 8.045 1.00 90.75 187 LEU A CA 1
ATOM 1531 C C . LEU A 1 187 ? -5.561 11.856 7.286 1.00 90.75 187 LEU A C 1
ATOM 1533 O O . LEU A 1 187 ? -4.439 12.330 7.120 1.00 90.75 187 LEU A O 1
ATOM 1537 N N . LYS A 1 188 ? -6.674 12.475 6.902 1.00 82.94 188 LYS A N 1
ATOM 1538 C CA . LYS A 1 188 ? -6.724 13.855 6.427 1.00 82.94 188 LYS A CA 1
ATOM 1539 C C . LYS A 1 188 ? -7.602 14.644 7.384 1.00 82.94 188 LYS A C 1
ATOM 1541 O O . LYS A 1 188 ? -8.771 14.309 7.555 1.00 82.94 188 LYS A O 1
ATOM 1546 N N . GLU A 1 189 ? -7.024 15.644 8.049 1.00 82.69 189 GLU A N 1
ATOM 1547 C CA . GLU A 1 189 ? -7.734 16.474 9.041 1.00 82.69 189 GLU A CA 1
ATOM 1548 C C . GLU A 1 189 ? -8.421 15.624 10.133 1.00 82.69 189 GLU A C 1
ATOM 1550 O O . GLU A 1 189 ? -9.565 15.855 10.523 1.00 82.69 189 GLU A O 1
ATOM 1555 N N . GLY A 1 190 ? -7.737 14.567 10.586 1.00 81.62 190 GLY A N 1
ATOM 1556 C CA . GLY A 1 190 ? -8.239 13.644 11.610 1.00 81.62 190 GLY A CA 1
ATOM 1557 C C . GLY A 1 190 ? -9.324 12.667 11.143 1.00 81.62 190 GLY A C 1
ATOM 1558 O O . GLY A 1 190 ? -9.834 11.901 11.958 1.00 81.62 190 GLY A O 1
ATOM 1559 N N . ARG A 1 191 ? -9.677 12.651 9.852 1.00 84.88 191 ARG A N 1
ATOM 1560 C CA . ARG A 1 191 ? -10.684 11.742 9.286 1.00 84.88 191 ARG A CA 1
ATOM 1561 C C . ARG A 1 191 ? -10.053 10.757 8.311 1.00 84.88 191 ARG A C 1
ATOM 1563 O O . ARG A 1 191 ? -9.182 11.121 7.524 1.00 84.88 191 ARG A O 1
ATOM 1570 N N . MET A 1 192 ? -10.526 9.514 8.349 1.00 86.12 192 MET A N 1
ATOM 1571 C CA . MET A 1 192 ? -10.247 8.536 7.297 1.00 86.12 192 MET A CA 1
ATOM 1572 C C . MET A 1 192 ? -11.211 8.753 6.134 1.00 86.12 192 MET A C 1
ATOM 1574 O O . MET A 1 192 ? -12.368 9.119 6.343 1.00 86.12 192 MET A O 1
ATOM 1578 N N . SER A 1 193 ? -10.745 8.492 4.918 1.00 81.12 193 SER A N 1
ATOM 1579 C CA . SER A 1 193 ? -11.577 8.519 3.719 1.00 81.12 193 SER A CA 1
ATOM 1580 C C . SER A 1 193 ? -11.633 7.126 3.097 1.00 81.12 193 SER A C 1
ATOM 1582 O O . SER A 1 193 ? -10.621 6.430 3.027 1.00 81.12 193 SER A O 1
ATOM 1584 N N . SER A 1 194 ? -12.829 6.712 2.682 1.00 86.75 194 SER A N 1
ATOM 1585 C CA . SER A 1 194 ? -13.083 5.452 1.984 1.00 86.75 194 SER A CA 1
ATOM 1586 C C . SER A 1 194 ? -13.672 5.795 0.624 1.00 86.75 194 SER A C 1
ATOM 1588 O O . SER A 1 194 ? -14.882 5.930 0.462 1.00 86.75 194 SER A O 1
ATOM 1590 N N . GLN A 1 195 ? -12.786 6.046 -0.330 1.00 89.94 195 GLN A N 1
ATOM 1591 C CA . GLN A 1 195 ? -13.124 6.385 -1.704 1.00 89.94 195 GLN A CA 1
ATOM 1592 C C . GLN A 1 195 ? -11.997 5.916 -2.621 1.00 89.94 195 GLN A C 1
ATOM 1594 O O . GLN A 1 195 ? -10.965 5.442 -2.150 1.00 89.94 195 GLN A O 1
ATOM 1599 N N . GLU A 1 196 ? -12.199 6.096 -3.915 1.00 91.81 196 GLU A N 1
ATOM 1600 C CA . GLU A 1 196 ? -11.174 5.876 -4.923 1.00 91.81 196 GLU A CA 1
ATOM 1601 C C . GLU A 1 196 ? -10.198 7.061 -4.964 1.00 91.81 196 GLU A C 1
ATOM 1603 O O . GLU A 1 196 ? -10.606 8.229 -4.917 1.00 91.81 196 GLU A O 1
ATOM 1608 N N . PHE A 1 197 ? -8.905 6.770 -5.057 1.00 92.25 197 PHE A N 1
ATOM 1609 C CA . PHE A 1 197 ? -7.855 7.778 -5.149 1.00 92.25 197 PHE A CA 1
ATOM 1610 C C . PHE A 1 197 ? -7.093 7.630 -6.459 1.00 92.25 197 PHE A C 1
ATOM 1612 O O . PHE A 1 197 ? -6.667 6.543 -6.832 1.00 92.25 197 PHE A O 1
ATOM 1619 N N . ASN A 1 198 ? -6.865 8.747 -7.147 1.00 92.56 198 ASN A N 1
ATOM 1620 C CA . ASN A 1 198 ? -5.882 8.825 -8.220 1.00 92.56 198 ASN A CA 1
ATOM 1621 C C . ASN A 1 198 ? -4.678 9.602 -7.687 1.00 92.56 198 ASN A C 1
ATOM 1623 O O . ASN A 1 198 ? -4.772 10.815 -7.506 1.00 92.56 198 ASN A O 1
ATOM 1627 N N . ILE A 1 199 ? -3.591 8.893 -7.381 1.00 92.69 199 ILE A N 1
ATOM 1628 C CA . ILE A 1 199 ? -2.388 9.481 -6.784 1.00 92.69 199 ILE A CA 1
ATOM 1629 C C . ILE A 1 199 ? -1.234 9.485 -7.794 1.00 92.69 199 ILE A C 1
ATOM 1631 O O . ILE A 1 199 ? -1.070 8.522 -8.551 1.00 92.69 199 ILE A O 1
ATOM 1635 N N . PRO A 1 200 ? -0.420 10.551 -7.836 1.00 91.50 200 PRO A N 1
ATOM 1636 C CA . PRO A 1 200 ? 0.701 10.658 -8.755 1.00 91.50 200 PRO A CA 1
ATOM 1637 C C . PRO A 1 200 ? 1.797 9.638 -8.432 1.00 91.50 200 PRO A C 1
ATOM 1639 O O . PRO A 1 200 ? 2.006 9.253 -7.279 1.00 91.50 200 PRO A O 1
ATOM 1642 N N . VAL A 1 201 ? 2.538 9.229 -9.462 1.00 91.31 201 VAL A N 1
ATOM 1643 C CA . VAL A 1 201 ? 3.712 8.358 -9.315 1.00 91.31 201 VAL A CA 1
ATOM 1644 C C . VAL A 1 201 ? 4.984 9.190 -9.435 1.00 91.31 201 VAL A C 1
ATOM 1646 O O . VAL A 1 201 ? 5.271 9.765 -10.487 1.00 91.31 201 VAL A O 1
ATOM 1649 N N . SER A 1 202 ? 5.761 9.232 -8.357 1.00 91.06 202 SER A N 1
ATOM 1650 C CA . SER A 1 202 ? 7.098 9.820 -8.316 1.00 91.06 202 SER A CA 1
ATOM 1651 C C . SER A 1 202 ? 8.151 8.823 -8.804 1.00 91.06 202 SER A C 1
ATOM 1653 O O . SER A 1 202 ? 8.035 7.622 -8.579 1.00 91.06 202 SER A O 1
ATOM 1655 N N . CYS A 1 203 ? 9.215 9.309 -9.445 1.00 88.62 203 CYS A N 1
ATOM 1656 C CA . CYS A 1 203 ? 10.340 8.468 -9.883 1.00 88.62 203 CYS A CA 1
ATOM 1657 C C . CYS A 1 203 ? 11.274 8.076 -8.724 1.00 88.62 203 CYS A C 1
ATOM 1659 O O . CYS A 1 203 ? 12.024 7.111 -8.827 1.00 88.62 203 CYS A O 1
ATOM 1661 N N . ASN A 1 204 ? 11.251 8.838 -7.630 1.00 90.31 204 ASN A N 1
ATOM 1662 C CA . ASN A 1 204 ? 12.050 8.612 -6.431 1.00 90.31 204 ASN A CA 1
ATOM 1663 C C . ASN A 1 204 ? 11.207 8.858 -5.171 1.00 90.31 204 ASN A C 1
ATOM 1665 O O . ASN A 1 204 ? 10.120 9.435 -5.241 1.00 90.31 204 ASN A O 1
ATOM 1669 N N . LEU A 1 205 ? 11.712 8.413 -4.022 1.00 91.81 205 LEU A N 1
ATOM 1670 C CA . LEU A 1 205 ? 11.102 8.658 -2.720 1.00 91.81 205 LEU A CA 1
ATOM 1671 C C . LEU A 1 205 ? 11.935 9.719 -1.978 1.00 91.81 205 LEU A C 1
ATOM 1673 O O . LEU A 1 205 ? 12.938 9.366 -1.356 1.00 91.81 205 LEU A O 1
ATOM 1677 N N . PRO A 1 206 ? 11.611 11.020 -2.101 1.00 91.62 206 PRO A N 1
ATOM 1678 C CA . PRO A 1 206 ? 12.391 12.078 -1.464 1.00 91.62 206 PRO A CA 1
ATOM 1679 C C . PRO A 1 206 ? 12.213 12.056 0.064 1.00 91.62 206 PRO A C 1
ATOM 1681 O O . PRO A 1 206 ? 11.124 11.735 0.534 1.00 91.62 206 PRO A O 1
ATOM 1684 N N . PRO A 1 207 ? 13.224 12.439 0.863 1.00 90.81 207 PRO A N 1
ATOM 1685 C CA . PRO A 1 207 ? 13.063 12.571 2.310 1.00 90.81 207 PRO A CA 1
ATOM 1686 C C . PRO A 1 207 ? 11.929 13.541 2.663 1.00 90.81 207 PRO A C 1
ATOM 1688 O O . PRO A 1 207 ? 11.840 14.622 2.080 1.00 90.81 207 PRO A O 1
ATOM 1691 N N . GLY A 1 208 ? 11.075 13.175 3.620 1.00 92.50 208 GLY A N 1
ATOM 1692 C CA . GLY A 1 208 ? 9.961 14.035 4.029 1.00 92.50 208 GLY A CA 1
ATOM 1693 C C . GLY A 1 208 ? 8.818 14.110 3.006 1.00 92.50 208 GLY A C 1
ATOM 1694 O O . GLY A 1 208 ? 8.136 15.135 2.922 1.00 92.50 208 GLY A O 1
ATOM 1695 N N . TYR A 1 209 ? 8.628 13.071 2.182 1.00 93.69 209 TYR A N 1
ATOM 1696 C CA . TYR A 1 209 ? 7.657 13.065 1.080 1.00 93.69 209 TYR A CA 1
ATOM 1697 C C . TYR A 1 209 ? 6.211 13.353 1.508 1.00 93.69 209 TYR A C 1
ATOM 1699 O O . TYR A 1 209 ? 5.430 13.840 0.689 1.00 93.69 209 TYR A O 1
ATOM 1707 N N . LEU A 1 210 ? 5.842 13.136 2.777 1.00 92.94 210 LEU A N 1
ATOM 1708 C CA . LEU A 1 210 ? 4.502 13.471 3.271 1.00 92.94 210 LEU A CA 1
ATOM 1709 C C . LEU A 1 210 ? 4.241 14.982 3.313 1.00 92.94 210 LEU A C 1
ATOM 1711 O O . LEU A 1 210 ? 3.090 15.405 3.237 1.00 92.94 210 LEU A O 1
ATOM 1715 N N . ALA A 1 211 ? 5.288 15.807 3.419 1.00 90.81 211 ALA A N 1
ATOM 1716 C CA . ALA A 1 211 ? 5.163 17.264 3.447 1.00 90.81 211 ALA A CA 1
ATOM 1717 C C . ALA A 1 211 ? 4.987 17.885 2.048 1.00 90.81 211 ALA A C 1
ATOM 1719 O O . ALA A 1 211 ? 4.657 19.070 1.932 1.00 90.81 211 ALA A O 1
ATOM 1720 N N . ILE A 1 212 ? 5.204 17.108 0.982 1.00 86.81 212 ILE A N 1
ATOM 1721 C CA . ILE A 1 212 ? 5.055 17.570 -0.398 1.00 86.81 212 ILE A CA 1
ATOM 1722 C C . ILE A 1 212 ? 3.560 17.736 -0.680 1.00 86.81 212 ILE A C 1
ATOM 1724 O O . ILE A 1 212 ? 2.836 16.770 -0.906 1.00 86.81 212 ILE A O 1
ATOM 1728 N N . LYS A 1 213 ? 3.085 18.986 -0.645 1.00 66.00 213 LYS A N 1
ATOM 1729 C CA . LYS A 1 213 ? 1.699 19.314 -0.985 1.00 66.00 213 LYS A CA 1
ATOM 1730 C C . LYS A 1 213 ? 1.470 19.087 -2.474 1.00 66.00 213 LYS A C 1
ATOM 1732 O O . LYS A 1 213 ? 2.156 19.687 -3.300 1.00 66.00 213 LYS A O 1
ATOM 1737 N N . GLU A 1 214 ? 0.455 18.295 -2.809 1.00 59.72 214 GLU A N 1
ATOM 1738 C CA . GLU A 1 214 ? -0.107 18.310 -4.155 1.00 59.72 214 GLU A CA 1
ATOM 1739 C C . GLU A 1 214 ? -0.631 19.720 -4.438 1.00 59.72 214 GLU A C 1
ATOM 1741 O O . GLU A 1 214 ? -1.505 20.238 -3.736 1.00 59.72 214 GLU A O 1
ATOM 1746 N N . SER A 1 215 ? -0.063 20.386 -5.439 1.00 40.97 215 SER A N 1
ATOM 1747 C CA . SER A 1 215 ? -0.590 21.643 -5.949 1.00 40.97 215 SER A CA 1
ATOM 1748 C C . SER A 1 215 ? -1.978 21.375 -6.532 1.00 40.97 215 SER A C 1
ATOM 1750 O O . SER A 1 215 ? -2.125 20.849 -7.633 1.00 40.97 215 SER A O 1
ATOM 1752 N N . GLY A 1 216 ? -3.010 21.710 -5.756 1.00 38.22 216 GLY A N 1
ATOM 1753 C CA . GLY A 1 216 ? -4.404 21.582 -6.157 1.00 38.22 216 GLY A CA 1
ATOM 1754 C C . GLY A 1 216 ? -4.694 22.361 -7.439 1.00 38.22 216 GLY A C 1
ATOM 1755 O O . GLY A 1 216 ? -4.652 23.586 -7.440 1.00 38.22 216 GLY A O 1
ATOM 1756 N N . ASN A 1 217 ? -4.949 21.633 -8.527 1.00 29.27 217 ASN A N 1
ATOM 1757 C CA . ASN A 1 217 ? -5.981 21.890 -9.537 1.00 29.27 217 ASN A CA 1
ATOM 1758 C C . ASN A 1 217 ? -5.759 20.968 -10.744 1.00 29.27 217 ASN A C 1
ATOM 1760 O O . ASN A 1 217 ? -4.775 21.102 -11.467 1.00 29.27 217 ASN A O 1
ATOM 1764 N N . THR A 1 218 ? -6.719 20.068 -10.977 1.00 36.84 218 THR A N 1
ATOM 1765 C CA . THR A 1 218 ? -7.183 19.620 -12.307 1.00 36.84 218 THR A CA 1
ATOM 1766 C C . THR A 1 218 ? -6.165 19.664 -13.452 1.00 36.84 218 THR A C 1
ATOM 1768 O O . THR A 1 218 ? -6.346 20.355 -14.453 1.00 36.84 218 THR A O 1
ATOM 1771 N N . LYS A 1 219 ? -5.135 18.831 -13.360 1.00 35.34 219 LYS A N 1
ATOM 1772 C CA . LYS A 1 219 ? -4.655 18.046 -14.497 1.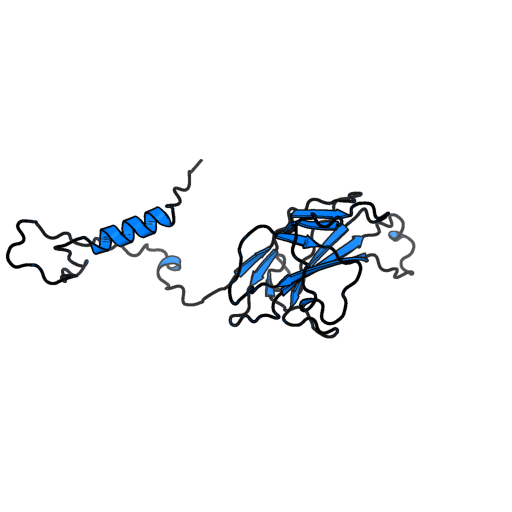00 35.34 219 LYS A CA 1
ATOM 1773 C C . LYS A 1 219 ? -4.435 16.654 -13.943 1.00 35.34 219 LYS A C 1
ATOM 1775 O O . LYS A 1 219 ? -3.644 16.513 -13.018 1.00 35.34 219 LYS A O 1
ATOM 1780 N N . VAL A 1 220 ? -5.163 15.665 -14.466 1.00 43.00 220 VAL A N 1
ATOM 1781 C CA . VAL A 1 220 ? -4.855 14.243 -14.258 1.00 43.00 220 VAL A CA 1
ATOM 1782 C C . VAL A 1 220 ? -3.337 14.121 -14.317 1.00 43.00 220 VAL A C 1
ATOM 1784 O O . VAL A 1 220 ? -2.739 14.521 -15.324 1.00 43.00 220 VAL A O 1
ATOM 1787 N N . SER A 1 221 ? -2.712 13.713 -13.210 1.00 47.69 221 SER A N 1
ATOM 1788 C CA . SER A 1 221 ? -1.276 13.483 -13.211 1.00 47.69 221 SER A CA 1
ATOM 1789 C C . SER A 1 221 ? -0.987 12.552 -14.380 1.00 47.69 221 SER A C 1
ATOM 1791 O O . SER A 1 221 ? -1.611 11.501 -14.511 1.00 47.69 221 SER A O 1
ATOM 1793 N N . LYS A 1 222 ? -0.083 12.971 -15.267 1.00 61.31 222 LYS A N 1
ATOM 1794 C CA . LYS A 1 222 ? 0.280 12.213 -16.471 1.00 61.31 222 LYS A CA 1
ATOM 1795 C C . LYS A 1 222 ? 0.718 10.780 -16.098 1.00 61.31 222 LYS A C 1
ATOM 1797 O O . LYS A 1 222 ? 0.414 9.832 -16.812 1.00 61.31 222 LYS A O 1
ATOM 1802 N N . ASN A 1 223 ? 1.315 10.601 -14.916 1.00 68.12 223 ASN A N 1
ATOM 1803 C CA . ASN A 1 223 ? 1.580 9.287 -14.329 1.00 68.12 223 ASN A CA 1
ATOM 1804 C C . ASN A 1 223 ? 0.821 9.141 -13.011 1.00 68.12 223 ASN A C 1
ATOM 1806 O O . ASN A 1 223 ? 0.973 9.991 -12.130 1.00 68.12 223 ASN A O 1
ATOM 1810 N N . GLY A 1 224 ? 0.050 8.075 -12.844 1.00 80.06 224 GLY A N 1
ATOM 1811 C CA . GLY A 1 224 ? -0.771 7.894 -11.653 1.00 80.06 224 GLY A CA 1
ATOM 1812 C C . GLY A 1 224 ? -1.112 6.439 -11.394 1.00 80.06 224 GLY A C 1
ATOM 1813 O O . GLY A 1 224 ? -1.159 5.630 -12.322 1.00 80.06 224 GLY A O 1
ATOM 1814 N N . VAL A 1 225 ? -1.353 6.123 -10.127 1.00 83.50 225 VAL A N 1
ATOM 1815 C CA . VAL A 1 225 ? -1.990 4.876 -9.720 1.00 83.50 225 VAL A CA 1
ATOM 1816 C C . VAL A 1 225 ? -3.380 5.182 -9.178 1.00 83.50 225 VAL A C 1
ATOM 1818 O O . VAL A 1 225 ? -3.592 6.146 -8.440 1.00 83.50 225 VAL A O 1
ATOM 1821 N N . ASN A 1 226 ? -4.334 4.368 -9.594 1.00 85.31 226 ASN A N 1
ATOM 1822 C CA . ASN A 1 226 ? -5.680 4.345 -9.069 1.00 85.31 226 ASN A CA 1
ATOM 1823 C C . ASN A 1 226 ? -5.771 3.285 -7.966 1.00 85.31 226 ASN A C 1
ATOM 1825 O O . ASN A 1 226 ? -5.309 2.162 -8.184 1.00 85.31 226 ASN A O 1
ATOM 1829 N N . ILE A 1 227 ? -6.303 3.660 -6.803 1.00 77.88 227 ILE A N 1
ATOM 1830 C CA . ILE A 1 227 ? -6.411 2.848 -5.579 1.00 77.88 227 ILE A CA 1
ATOM 1831 C C . ILE A 1 227 ? -7.851 2.886 -5.069 1.00 77.88 227 ILE A C 1
ATOM 1833 O O . ILE A 1 227 ? -8.421 4.001 -5.077 1.00 77.88 227 ILE A O 1
#

Secondary structure (DSSP, 8-state):
--------HHHHHHHHHHHTT--SEE-TTS-BSSPPPTT--SPPEEP-PPP--S-HHHHS---S---EEEE---EEEE-SS-----BEEEEEEEES--STTPPPPS-EEPPTTS-SEESEEE----TTBSSPBP---EEEE--SS--TT-EEEEEEEEE---TTGGG-TT----SEEEEEEEEEESEETTEE--S--EEEPBSS--TTGGG-----S----SEEEE-

InterPro domains:
  IPR026791 Dedicator of cytokinesis [PTHR23317] (1-220)
  IPR027007 C2 DOCK-type domain [PF14429] (64-215)
  IPR027007 C2 DOCK-type domain [PS51650] (66-227)
  IPR035892 C2 domain superfamily [G3DSA:2.60.40.150] (66-225)